Protein AF-A0A416HPT7-F1 (afdb_monomer)

Structure (mmCIF, N/CA/C/O backbone):
data_AF-A0A416HPT7-F1
#
_entry.id   AF-A0A416HPT7-F1
#
loop_
_atom_site.group_PDB
_atom_site.id
_atom_site.type_symbol
_atom_site.label_atom_id
_atom_site.label_alt_id
_atom_site.label_comp_id
_atom_site.label_asym_id
_atom_site.label_entity_id
_atom_site.label_seq_id
_atom_site.pdbx_PDB_ins_code
_atom_site.Cartn_x
_atom_site.Cartn_y
_atom_site.Cartn_z
_atom_site.occupancy
_atom_site.B_iso_or_equiv
_atom_site.auth_seq_id
_atom_site.auth_comp_id
_atom_site.auth_asym_id
_atom_site.auth_atom_id
_atom_site.pdbx_PDB_model_num
ATOM 1 N N . MET A 1 1 ? -63.236 -10.748 102.847 1.00 68.88 1 MET A N 1
ATOM 2 C CA . MET A 1 1 ? -64.424 -11.515 102.406 1.00 68.88 1 MET A CA 1
ATOM 3 C C . MET A 1 1 ? -64.421 -12.836 103.136 1.00 68.88 1 MET A C 1
ATOM 5 O O . MET A 1 1 ? -63.336 -13.343 103.389 1.00 68.88 1 MET A O 1
ATOM 9 N N . LEU A 1 2 ? -65.604 -13.357 103.449 1.00 80.06 2 LEU A N 1
ATOM 10 C CA . LEU A 1 2 ? -65.769 -14.717 103.957 1.00 80.06 2 LEU A CA 1
ATOM 11 C C . LEU A 1 2 ? -65.432 -15.724 102.851 1.00 80.06 2 LEU A C 1
ATOM 13 O O . LEU A 1 2 ? -65.658 -15.457 101.669 1.00 80.06 2 LEU A O 1
ATOM 17 N N . THR A 1 3 ? -64.896 -16.869 103.227 1.00 85.69 3 THR A N 1
ATOM 18 C CA . THR A 1 3 ? -64.682 -18.037 102.371 1.00 85.69 3 THR A CA 1
ATOM 19 C C . THR A 1 3 ? -65.789 -19.069 102.608 1.00 85.69 3 THR A C 1
ATOM 21 O O . THR A 1 3 ? -66.484 -18.994 103.623 1.00 85.69 3 THR A O 1
ATOM 24 N N . PRO A 1 4 ? -65.971 -20.052 101.709 1.00 86.94 4 PRO A N 1
ATOM 25 C CA . PRO A 1 4 ? -66.910 -21.147 101.957 1.00 86.94 4 PRO A CA 1
ATOM 26 C C . PRO A 1 4 ? -66.664 -21.857 103.302 1.00 86.94 4 PRO A C 1
ATOM 28 O O . PRO A 1 4 ? -67.615 -22.165 104.016 1.00 86.94 4 PRO A O 1
ATOM 31 N N . ILE A 1 5 ? -65.394 -22.010 103.703 1.00 87.00 5 ILE A N 1
ATOM 32 C CA . ILE A 1 5 ? -65.011 -22.611 104.990 1.00 87.00 5 ILE A CA 1
ATOM 33 C C . ILE A 1 5 ? -65.328 -21.702 106.192 1.00 87.00 5 ILE A C 1
ATOM 35 O O . ILE A 1 5 ? -65.641 -22.202 107.271 1.00 87.00 5 ILE A O 1
ATOM 39 N N . ASP A 1 6 ? -65.313 -20.375 106.013 1.00 88.56 6 ASP A N 1
ATOM 40 C CA . ASP A 1 6 ? -65.736 -19.434 107.059 1.00 88.56 6 ASP A CA 1
ATOM 41 C C . ASP A 1 6 ? -67.245 -19.520 107.319 1.00 88.56 6 ASP A C 1
ATOM 43 O O . ASP A 1 6 ? -67.662 -19.366 108.462 1.00 88.56 6 ASP A O 1
ATOM 47 N N . ILE A 1 7 ? -68.057 -19.784 106.285 1.00 86.81 7 ILE A N 1
ATOM 48 C CA . ILE A 1 7 ? -69.511 -19.989 106.418 1.00 86.81 7 ILE A CA 1
ATOM 49 C C . ILE A 1 7 ? -69.791 -21.331 107.101 1.00 86.81 7 ILE A C 1
ATOM 51 O O . ILE A 1 7 ? -70.575 -21.379 108.044 1.00 86.81 7 ILE A O 1
ATOM 55 N N . GLN A 1 8 ? -69.094 -22.393 106.687 1.00 84.31 8 GLN A N 1
ATOM 56 C CA . GLN A 1 8 ? -69.246 -23.740 107.246 1.00 84.31 8 GLN A CA 1
ATOM 57 C C . GLN A 1 8 ? -68.938 -23.809 108.749 1.00 84.31 8 GLN A C 1
ATOM 59 O O . GLN A 1 8 ? -69.608 -24.513 109.499 1.00 84.31 8 GLN A O 1
ATOM 64 N N . ASN A 1 9 ? -67.906 -23.090 109.194 1.00 85.81 9 ASN A N 1
ATOM 65 C CA . ASN A 1 9 ? -67.461 -23.112 110.588 1.00 85.81 9 ASN A CA 1
ATOM 66 C C . ASN A 1 9 ? -68.163 -22.066 111.469 1.00 85.81 9 ASN A C 1
ATOM 68 O O . ASN A 1 9 ? -67.857 -21.961 112.661 1.00 85.81 9 ASN A O 1
ATOM 72 N N . HIS A 1 10 ? -69.069 -21.258 110.911 1.00 85.62 10 HIS A N 1
ATOM 73 C CA . HIS A 1 10 ? -69.736 -20.208 111.667 1.00 85.62 10 HIS A CA 1
ATOM 74 C C . HIS A 1 10 ? -70.884 -20.770 112.510 1.00 85.62 10 HIS A C 1
ATOM 76 O O . HIS A 1 10 ? -71.837 -21.339 111.989 1.00 85.62 10 HIS A O 1
ATOM 82 N N . VAL A 1 11 ? -70.828 -20.559 113.827 1.00 82.25 11 VAL A N 1
ATOM 83 C CA . VAL A 1 11 ? -71.887 -20.987 114.752 1.00 82.25 11 VAL A CA 1
ATOM 84 C C . VAL A 1 11 ? -72.749 -19.793 115.144 1.00 82.25 11 VAL A C 1
ATOM 86 O O . VAL A 1 11 ? -72.278 -18.857 115.795 1.00 82.25 11 VAL A O 1
ATOM 89 N N . LEU A 1 12 ? -74.036 -19.852 114.805 1.00 84.56 12 LEU A N 1
ATOM 90 C CA . LEU A 1 12 ? -75.013 -18.860 115.246 1.00 84.56 12 LEU A CA 1
ATOM 91 C C . LEU A 1 12 ? -75.452 -19.127 116.693 1.00 84.56 12 LEU A C 1
ATOM 93 O O . LEU A 1 12 ? -75.781 -20.251 117.075 1.00 84.56 12 LEU A O 1
ATOM 97 N N . LYS A 1 13 ? -75.476 -18.076 117.519 1.00 82.12 13 LYS A N 1
ATOM 98 C CA . LYS A 1 13 ? -75.966 -18.147 118.905 1.00 82.12 13 LYS A CA 1
ATOM 99 C C . LYS A 1 13 ? -77.497 -18.116 118.924 1.00 82.12 13 LYS A C 1
ATOM 101 O O . LYS A 1 13 ? -78.094 -17.239 118.308 1.00 82.12 13 LYS A O 1
ATOM 106 N N . SER A 1 14 ? -78.130 -19.018 119.675 1.00 79.19 14 SER A N 1
ATOM 107 C CA . SER A 1 14 ? -79.587 -19.013 119.869 1.00 79.19 14 SER A CA 1
ATOM 108 C C . SER A 1 14 ? -80.002 -18.073 121.008 1.00 79.19 14 SER A C 1
ATOM 110 O O . SER A 1 14 ? -79.459 -18.146 122.108 1.00 79.19 14 SER A O 1
ATOM 112 N N . THR A 1 15 ? -80.994 -17.217 120.761 1.00 78.88 15 THR A N 1
ATOM 113 C CA . THR A 1 15 ? -81.629 -16.318 121.742 1.00 78.88 15 THR A CA 1
ATOM 114 C C . THR A 1 15 ? -83.140 -16.568 121.793 1.00 78.88 15 THR A C 1
ATOM 116 O O . THR A 1 15 ? -83.740 -17.014 120.814 1.00 78.88 15 THR A O 1
ATOM 119 N N . MET A 1 16 ? -83.772 -16.318 122.946 1.00 76.94 16 MET A N 1
ATOM 120 C CA . MET A 1 16 ? -85.214 -16.533 123.132 1.00 76.94 16 MET A CA 1
ATOM 121 C C . MET A 1 16 ? -86.007 -15.602 122.196 1.00 76.94 16 MET A C 1
ATOM 123 O O . MET A 1 16 ? -85.915 -14.386 122.328 1.00 76.94 16 MET A O 1
ATOM 127 N N . GLY A 1 17 ? -86.741 -16.176 121.232 1.00 79.06 17 GLY A N 1
ATOM 128 C CA . GLY A 1 17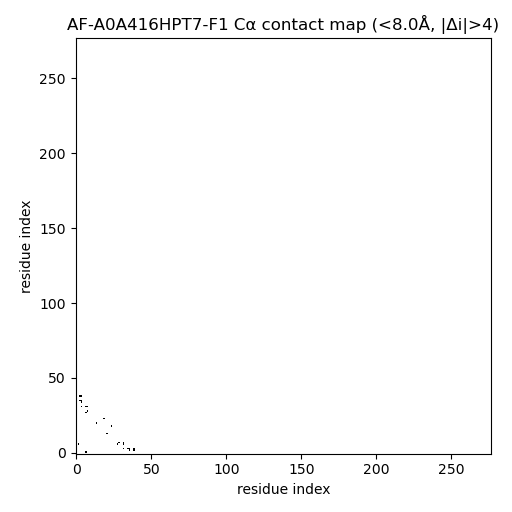 ? -87.456 -15.445 120.170 1.00 79.06 17 GLY A CA 1
ATOM 129 C C . GLY A 1 17 ? -86.722 -15.321 118.820 1.00 79.06 17 GLY A C 1
ATOM 130 O O . GLY A 1 17 ? -87.195 -14.593 117.954 1.00 79.06 17 GLY A O 1
ATOM 131 N N . GLY A 1 18 ? -85.577 -15.991 118.633 1.00 82.75 18 GLY A N 1
ATOM 132 C CA . GLY A 1 18 ? -84.822 -15.999 117.370 1.00 82.75 18 GLY A CA 1
ATOM 133 C C . GLY A 1 18 ? -85.392 -16.914 116.271 1.00 82.75 18 GLY A C 1
ATOM 134 O O . GLY A 1 18 ? -86.408 -17.583 116.459 1.00 82.75 18 GLY A O 1
ATOM 135 N N . TYR A 1 19 ? -84.710 -16.952 115.119 1.00 84.88 19 TYR A N 1
ATOM 136 C CA . TYR A 1 19 ? -85.074 -17.797 113.973 1.00 84.88 19 TYR A CA 1
ATOM 137 C C . TYR A 1 19 ? -85.093 -19.297 114.313 1.00 84.88 19 TYR A C 1
ATOM 139 O O . TYR A 1 19 ? -84.372 -19.762 115.201 1.00 84.88 19 TYR A O 1
ATOM 147 N N . ASN A 1 20 ? -85.908 -20.069 113.582 1.00 87.75 20 ASN A N 1
ATOM 148 C CA . ASN A 1 20 ? -85.955 -21.522 113.725 1.00 87.75 20 ASN A CA 1
ATOM 149 C C . ASN A 1 20 ? -84.595 -22.119 113.346 1.00 87.75 20 ASN A C 1
ATOM 151 O O . ASN A 1 20 ? -84.137 -21.959 112.216 1.00 87.75 20 ASN A O 1
ATOM 155 N N . LYS A 1 21 ? -83.967 -22.825 114.291 1.00 84.62 21 LYS A N 1
ATOM 156 C CA . LYS A 1 21 ? -82.620 -23.376 114.119 1.00 84.62 21 LYS A CA 1
ATOM 157 C C . LYS A 1 21 ? -82.507 -24.283 112.890 1.00 84.62 21 LYS A C 1
ATOM 159 O O . LYS A 1 21 ? -81.597 -24.096 112.103 1.00 84.62 21 LYS A O 1
ATOM 164 N N . LYS A 1 22 ? -83.457 -25.203 112.693 1.00 86.94 22 LYS A N 1
ATOM 165 C CA . LYS A 1 22 ? -83.420 -26.166 111.585 1.00 86.94 22 LYS A CA 1
ATOM 166 C C . LYS A 1 22 ? -83.571 -25.480 110.226 1.00 86.94 22 LYS A C 1
ATOM 168 O O . LYS A 1 22 ? -82.806 -25.760 109.321 1.00 86.94 22 LYS A O 1
ATOM 173 N N . GLU A 1 23 ? -84.528 -24.567 110.097 1.00 88.31 23 GLU A N 1
ATOM 174 C CA . GLU A 1 23 ? -84.736 -23.807 108.854 1.00 88.31 23 GLU A CA 1
ATOM 175 C C . GLU A 1 23 ? -83.550 -22.881 108.543 1.00 88.31 23 GLU A C 1
ATOM 177 O O . GLU A 1 23 ? -83.155 -22.733 107.390 1.00 88.31 23 GLU A O 1
ATOM 182 N N . THR A 1 24 ? -82.952 -22.293 109.583 1.00 88.94 24 THR A N 1
ATOM 183 C CA . THR A 1 24 ? -81.753 -21.455 109.457 1.00 88.94 24 THR A CA 1
ATOM 184 C C . THR A 1 24 ? -80.549 -22.282 109.013 1.00 88.94 24 THR A C 1
ATOM 186 O O . THR A 1 24 ? -79.833 -21.856 108.111 1.00 88.94 24 THR A O 1
ATOM 189 N N . ASP A 1 25 ? -80.345 -23.462 109.603 1.00 86.81 25 ASP A N 1
ATOM 190 C CA . ASP A 1 25 ? -79.264 -24.383 109.239 1.00 86.81 25 ASP A CA 1
ATOM 191 C C . ASP A 1 25 ? -79.439 -24.885 107.787 1.00 86.81 25 ASP A C 1
ATOM 193 O O . ASP A 1 25 ? -78.503 -24.770 106.995 1.00 86.81 25 ASP A O 1
ATOM 197 N N . ASP A 1 26 ? -80.650 -25.321 107.402 1.00 89.94 26 ASP A N 1
ATOM 198 C CA . ASP A 1 26 ? -80.986 -25.764 106.034 1.00 89.94 26 ASP A CA 1
ATOM 199 C C . ASP A 1 26 ? -80.734 -24.627 105.000 1.00 89.94 26 ASP A C 1
ATOM 201 O O . ASP A 1 26 ? -80.208 -24.847 103.903 1.00 89.94 26 ASP A O 1
ATOM 205 N N . PHE A 1 27 ? -81.058 -23.373 105.348 1.00 90.31 27 PHE A N 1
ATOM 206 C CA . PHE A 1 27 ? -80.794 -22.209 104.493 1.00 90.31 27 PHE A CA 1
ATOM 207 C C . PHE A 1 27 ? -79.298 -21.869 104.397 1.00 90.31 27 PHE A C 1
ATOM 209 O O . PHE A 1 27 ? -78.808 -21.600 103.297 1.00 90.31 27 PHE A O 1
ATOM 216 N N . ILE A 1 28 ? -78.556 -21.908 105.510 1.00 89.00 28 ILE A N 1
ATOM 217 C CA . ILE A 1 28 ? -77.102 -21.670 105.527 1.00 89.00 28 ILE A CA 1
ATOM 218 C C . ILE A 1 28 ? -76.368 -22.729 104.707 1.00 89.00 28 ILE A C 1
ATOM 220 O O . ILE A 1 28 ? -75.447 -22.373 103.975 1.00 89.00 28 ILE A O 1
ATOM 224 N N . GLU A 1 29 ? -76.802 -23.990 104.748 1.00 89.25 29 GLU A N 1
ATOM 225 C CA . GLU A 1 29 ? -76.253 -25.052 103.901 1.00 89.25 29 GLU A CA 1
ATOM 226 C C . GLU A 1 29 ? -76.457 -24.736 102.408 1.00 89.25 29 GLU A C 1
ATOM 228 O O . GLU A 1 29 ? -75.514 -24.809 101.617 1.00 89.25 29 GLU A O 1
ATOM 233 N N . SER A 1 30 ? -77.649 -24.268 102.015 1.00 91.25 30 SER A N 1
ATOM 234 C CA . SER A 1 30 ? -77.914 -23.848 100.627 1.00 91.25 30 SER A CA 1
ATOM 235 C C . SER A 1 30 ? -77.057 -22.649 100.182 1.00 91.25 30 SER A C 1
ATOM 237 O O . SER A 1 30 ? -76.570 -22.611 99.042 1.00 91.25 30 SER A O 1
ATOM 239 N N . ILE A 1 31 ? -76.818 -21.692 101.092 1.00 91.62 31 ILE A N 1
ATOM 240 C CA . ILE A 1 31 ? -75.915 -20.555 100.873 1.00 91.62 31 ILE A CA 1
ATOM 241 C C . ILE A 1 31 ? -74.484 -21.058 100.727 1.00 91.62 31 ILE A C 1
ATOM 243 O O . ILE A 1 31 ? -73.787 -20.615 99.819 1.00 91.62 31 ILE A O 1
ATOM 247 N N . GLN A 1 32 ? -74.044 -21.975 101.588 1.00 89.56 32 GLN A N 1
ATOM 248 C CA . GLN A 1 32 ? -72.697 -22.527 101.563 1.00 89.56 32 GLN A CA 1
ATOM 249 C C . GLN A 1 32 ? -72.414 -23.210 100.221 1.00 89.56 32 GLN A C 1
ATOM 251 O O . GLN A 1 32 ? -71.422 -22.868 99.580 1.00 89.56 32 GLN A O 1
ATOM 256 N N . VAL A 1 33 ? -73.307 -24.094 99.758 1.00 92.31 33 VAL A N 1
ATOM 257 C CA . VAL A 1 33 ? -73.168 -24.788 98.463 1.00 92.31 33 VAL A CA 1
ATOM 258 C C . VAL A 1 33 ? -73.105 -23.789 97.303 1.00 92.31 33 VAL A C 1
ATOM 260 O O . VAL A 1 33 ? -72.203 -23.853 96.466 1.00 92.31 33 VAL A O 1
ATOM 263 N N . SER A 1 34 ? -74.024 -22.821 97.271 1.00 93.06 34 SER A N 1
ATOM 264 C CA . SER A 1 34 ? -74.070 -21.810 96.205 1.00 93.06 34 SER A CA 1
ATOM 265 C C . SER A 1 34 ? -72.838 -20.901 96.220 1.00 93.06 34 SER A C 1
ATOM 267 O O . SER A 1 34 ? -72.297 -20.558 95.168 1.00 93.06 34 SER A O 1
ATOM 269 N N . TYR A 1 35 ? -72.370 -20.516 97.410 1.00 93.81 35 TYR A N 1
ATOM 270 C CA . TYR A 1 35 ? -71.197 -19.668 97.586 1.00 93.81 35 TYR A CA 1
ATOM 271 C C . TYR A 1 35 ? -69.905 -20.404 97.227 1.00 93.81 35 TYR A C 1
ATOM 273 O O . TYR A 1 35 ? -69.027 -19.807 96.609 1.00 93.81 35 TYR A O 1
ATOM 281 N N . GLU A 1 36 ? -69.797 -21.697 97.539 1.00 91.75 36 GLU A N 1
ATOM 282 C CA . GLU A 1 36 ? -68.681 -22.543 97.109 1.00 91.75 36 GLU A CA 1
ATOM 283 C C . GLU A 1 36 ? -68.614 -22.655 95.582 1.00 91.75 36 GLU A C 1
ATOM 285 O O . GLU A 1 36 ? -67.542 -22.465 94.998 1.00 91.75 36 GLU A O 1
ATOM 290 N N . GLN A 1 37 ? -69.757 -22.868 94.922 1.00 94.62 37 GLN A N 1
ATOM 291 C CA . GLN A 1 37 ? -69.832 -22.882 93.462 1.00 94.62 37 GLN A CA 1
ATOM 292 C C . GLN A 1 37 ? -69.405 -21.535 92.859 1.00 94.62 37 GLN A C 1
ATOM 294 O O . GLN A 1 37 ? -68.523 -21.503 92.000 1.00 94.62 37 GLN A O 1
ATOM 299 N N . LEU A 1 38 ? -69.952 -20.421 93.358 1.00 95.06 38 LEU A N 1
ATOM 300 C CA . LEU A 1 38 ? -69.568 -19.065 92.945 1.00 95.06 38 LEU A CA 1
ATOM 301 C C . LEU A 1 38 ? -68.071 -18.803 93.144 1.00 95.06 38 LEU A C 1
ATOM 303 O O . LEU A 1 38 ? -67.417 -18.206 92.288 1.00 95.06 38 LEU A O 1
ATOM 307 N N . TYR A 1 39 ? -67.511 -19.258 94.266 1.00 93.69 39 TYR A N 1
ATOM 308 C CA . TYR A 1 39 ? -66.096 -19.092 94.582 1.00 93.69 39 TYR A CA 1
ATOM 309 C C . TYR A 1 39 ? -65.207 -19.883 93.613 1.00 93.69 39 TYR A C 1
ATOM 311 O O . TYR A 1 39 ? -64.202 -19.359 93.119 1.00 93.69 39 TYR A O 1
ATOM 319 N N . LYS A 1 40 ? -65.596 -21.121 93.286 1.00 94.31 40 LYS A N 1
ATOM 320 C CA . LYS A 1 40 ? -64.907 -21.965 92.303 1.00 94.31 40 LYS A CA 1
ATOM 321 C C . LYS A 1 40 ? -64.981 -21.371 90.897 1.00 94.31 40 LYS A C 1
ATOM 323 O O . LYS A 1 40 ? -63.944 -21.207 90.258 1.00 94.31 40 LYS A O 1
ATOM 328 N N . GLU A 1 41 ? -66.168 -20.967 90.449 1.00 96.19 41 GLU A N 1
ATOM 329 C CA . GLU A 1 41 ? -66.365 -20.318 89.148 1.00 96.19 41 GLU A CA 1
ATOM 330 C C . GLU A 1 41 ? -65.564 -19.014 89.037 1.00 96.19 41 GLU A C 1
ATOM 332 O O . GLU A 1 41 ? -64.914 -18.773 88.021 1.00 96.19 41 GLU A O 1
ATOM 337 N N . ASN A 1 42 ? -65.522 -18.196 90.095 1.00 95.25 42 ASN A N 1
ATOM 338 C CA . ASN A 1 42 ? -64.710 -16.978 90.126 1.00 95.25 42 ASN A CA 1
ATOM 339 C C . ASN A 1 42 ? -63.209 -17.283 90.000 1.00 95.25 42 ASN A C 1
ATOM 341 O O . ASN A 1 42 ? -62.497 -16.589 89.273 1.00 95.25 42 ASN A O 1
ATOM 345 N N . SER A 1 43 ? -62.733 -18.325 90.687 1.00 94.44 43 SER A N 1
ATOM 346 C CA . SER A 1 43 ? -61.347 -18.796 90.591 1.00 94.44 43 SER A CA 1
ATOM 347 C C . SER A 1 43 ? -61.008 -19.259 89.171 1.00 94.44 43 SER A C 1
ATOM 349 O O . SER A 1 43 ? -59.989 -18.851 88.610 1.00 94.44 43 SER A O 1
ATOM 351 N N . ASP A 1 44 ? -61.887 -20.040 88.543 1.00 96.69 44 ASP A N 1
ATOM 352 C CA . ASP A 1 44 ? -61.678 -20.550 87.187 1.00 96.69 44 ASP A CA 1
ATOM 353 C C . ASP A 1 44 ? -61.774 -19.445 86.124 1.00 96.69 44 ASP A C 1
ATOM 355 O O . ASP A 1 44 ? -60.982 -19.424 85.179 1.00 96.69 44 ASP A O 1
ATOM 359 N N . LEU A 1 45 ? -62.678 -18.475 86.295 1.00 97.12 45 LEU A N 1
ATOM 360 C CA . LEU A 1 45 ? -62.751 -17.284 85.447 1.00 97.12 45 LEU A CA 1
ATOM 361 C C . LEU A 1 45 ? -61.495 -16.423 85.575 1.00 97.12 45 LEU A C 1
ATOM 363 O O . LEU A 1 45 ? -60.957 -15.995 84.556 1.00 97.12 45 LEU A O 1
ATOM 367 N N . LYS A 1 46 ? -60.982 -16.210 86.794 1.00 96.56 46 LYS A N 1
ATOM 368 C CA . LYS A 1 46 ? -59.714 -15.497 87.008 1.00 96.56 46 LYS A CA 1
ATOM 369 C C . LYS A 1 46 ? -58.561 -16.189 86.289 1.00 96.56 46 LYS A C 1
ATOM 371 O O . LYS A 1 46 ? -57.834 -15.520 85.563 1.00 96.56 46 LYS A O 1
ATOM 376 N N . LYS A 1 47 ? -58.443 -17.517 86.408 1.00 97.38 47 LYS A N 1
ATOM 377 C CA . LYS A 1 47 ? -57.434 -18.297 85.669 1.00 97.38 47 LYS A CA 1
ATOM 378 C C . LYS A 1 47 ? -57.581 -18.124 84.156 1.00 97.38 47 LYS A C 1
ATOM 380 O O . LYS A 1 47 ? -56.595 -17.837 83.486 1.00 97.38 47 LYS A O 1
ATOM 385 N N . LYS A 1 48 ? -58.804 -18.231 83.617 1.00 97.31 48 LYS A N 1
ATOM 386 C CA . LYS A 1 48 ? -59.073 -18.017 82.182 1.00 97.31 48 LYS A CA 1
ATOM 387 C C . LYS A 1 48 ? -58.688 -16.612 81.725 1.00 97.31 48 LYS A C 1
ATOM 389 O O . LYS A 1 48 ? -58.069 -16.475 80.676 1.00 97.31 48 LYS A O 1
ATOM 394 N N . ILE A 1 49 ? -59.029 -15.581 82.500 1.00 97.50 49 ILE A N 1
ATOM 395 C CA . ILE A 1 49 ? -58.662 -14.191 82.204 1.00 97.50 49 ILE A CA 1
ATOM 396 C C . ILE A 1 49 ? -57.144 -14.038 82.177 1.00 97.50 49 ILE A C 1
ATOM 398 O O . ILE A 1 49 ? -56.630 -13.426 81.244 1.00 97.50 49 ILE A O 1
ATOM 402 N N . THR A 1 50 ? -56.425 -14.608 83.146 1.00 97.38 50 THR A N 1
ATOM 403 C CA . THR A 1 50 ? -54.957 -14.584 83.159 1.00 97.38 50 THR A CA 1
ATOM 404 C C . THR A 1 50 ? -54.384 -15.234 81.899 1.00 97.38 50 THR A C 1
ATOM 406 O O . THR A 1 50 ? -53.653 -14.569 81.170 1.00 97.38 50 THR A O 1
ATOM 409 N N . THR A 1 51 ? -54.793 -16.462 81.562 1.00 97.19 51 THR A N 1
ATOM 410 C CA . THR A 1 51 ? -54.306 -17.168 80.362 1.00 97.19 51 THR A CA 1
ATOM 411 C C . THR A 1 51 ? -54.628 -16.421 79.063 1.00 97.19 51 THR A C 1
ATOM 413 O O . THR A 1 51 ? -53.775 -16.301 78.185 1.00 97.19 51 THR A O 1
ATOM 416 N N . LEU A 1 52 ? -55.845 -15.885 78.923 1.00 96.56 52 LEU A N 1
ATOM 417 C CA . LEU A 1 52 ? -56.226 -15.102 77.742 1.00 96.56 52 LEU A CA 1
ATOM 418 C C . LEU A 1 52 ? -55.443 -13.787 77.656 1.00 96.56 52 LEU A C 1
ATOM 420 O O . LEU A 1 52 ? -55.034 -13.394 76.565 1.00 96.56 52 LEU A O 1
ATOM 424 N N . SER A 1 53 ? -55.202 -13.121 78.787 1.00 96.38 53 SER A N 1
ATOM 425 C CA . SER A 1 53 ? -54.429 -11.874 78.828 1.00 96.38 53 SER A CA 1
ATOM 426 C C . SER A 1 53 ? -52.976 -12.106 78.418 1.00 96.38 53 SER A C 1
ATOM 428 O O . SER A 1 53 ? -52.440 -11.339 77.620 1.00 96.38 53 SER A O 1
ATOM 430 N N . GLU A 1 54 ? -52.356 -13.183 78.904 1.00 97.19 54 GLU A N 1
ATOM 431 C CA . GLU A 1 54 ? -51.009 -13.603 78.499 1.00 97.19 54 GLU A CA 1
ATOM 432 C C . GLU A 1 54 ? -50.949 -13.921 76.999 1.00 97.19 54 GLU A C 1
ATOM 434 O O . GLU A 1 54 ? -50.053 -13.443 76.302 1.00 97.19 54 GLU A O 1
ATOM 439 N N . GLY A 1 55 ? -51.947 -14.640 76.472 1.00 97.25 55 GLY A N 1
ATOM 440 C CA . GLY A 1 55 ? -52.062 -14.917 75.039 1.00 97.25 55 GLY A CA 1
ATOM 441 C C . GLY A 1 55 ? -52.170 -13.645 74.192 1.00 97.25 55 GLY A C 1
ATOM 442 O O . GLY A 1 55 ? -51.471 -13.509 73.190 1.00 97.25 55 GLY A O 1
ATOM 443 N N . ILE A 1 56 ? -52.987 -12.672 74.611 1.00 97.38 56 ILE A N 1
ATOM 444 C CA . ILE A 1 56 ? -53.108 -11.373 73.924 1.00 97.38 56 ILE A CA 1
ATOM 445 C C . ILE A 1 56 ? -51.770 -10.626 73.919 1.00 97.38 56 ILE A C 1
ATOM 447 O O . ILE A 1 56 ? -51.399 -10.054 72.893 1.00 97.38 56 ILE A O 1
ATOM 451 N N . GLN A 1 57 ? -51.036 -10.623 75.036 1.00 96.50 57 GLN A N 1
ATOM 452 C CA . GLN A 1 57 ? -49.718 -9.983 75.102 1.00 96.50 57 GLN A CA 1
ATOM 453 C C . GLN A 1 57 ? -48.713 -10.661 74.167 1.00 96.50 57 GLN A C 1
ATOM 455 O O . GLN A 1 57 ? -48.005 -9.970 73.433 1.00 96.50 57 GLN A O 1
ATOM 460 N N . TYR A 1 58 ? -48.707 -11.995 74.120 1.00 97.19 58 TYR A N 1
ATOM 461 C CA . TYR A 1 58 ? -47.880 -12.755 73.186 1.00 97.19 58 TYR A CA 1
ATOM 462 C C . TYR A 1 58 ? -48.191 -12.401 71.725 1.00 97.19 58 TYR A C 1
ATOM 464 O O . TYR A 1 58 ? -47.279 -12.077 70.962 1.00 97.19 58 TYR A O 1
ATOM 472 N N . TYR A 1 59 ? -49.472 -12.374 71.339 1.00 97.19 59 TYR A N 1
ATOM 473 C CA . TYR A 1 59 ? -49.864 -12.000 69.977 1.00 97.19 59 TYR A CA 1
ATOM 474 C C . TYR A 1 59 ? -49.503 -10.555 69.636 1.00 97.19 59 TYR A C 1
ATOM 476 O O . TYR A 1 59 ? -49.001 -10.317 68.542 1.00 97.19 59 TYR A O 1
ATOM 484 N N . LYS A 1 60 ? -49.665 -9.604 70.565 1.00 97.06 60 LYS A N 1
ATOM 485 C CA . LYS A 1 60 ? -49.228 -8.213 70.357 1.00 97.06 60 LYS A CA 1
ATOM 486 C C . LYS A 1 60 ? -47.719 -8.102 70.148 1.00 97.06 60 LYS A C 1
ATOM 488 O O . LYS A 1 60 ? -47.266 -7.354 69.284 1.00 97.06 60 LYS A O 1
ATOM 493 N N . GLN A 1 61 ? -46.925 -8.841 70.920 1.00 97.12 61 GLN A N 1
ATOM 494 C CA . GLN A 1 61 ? -45.471 -8.848 70.755 1.00 97.12 61 GLN A CA 1
ATOM 495 C C . GLN A 1 61 ? -45.057 -9.486 69.422 1.00 97.12 61 GLN A C 1
ATOM 497 O O . GLN A 1 61 ? -44.142 -8.994 68.751 1.00 97.12 61 GLN A O 1
ATOM 502 N N . MET A 1 62 ? -45.746 -10.553 69.017 1.00 97.06 62 MET A N 1
ATOM 503 C CA . MET A 1 62 ? -45.509 -11.210 67.738 1.00 97.06 62 MET A CA 1
ATOM 504 C C . MET A 1 62 ? -45.906 -10.316 66.560 1.00 97.06 62 MET A C 1
ATOM 506 O O . MET A 1 62 ? -45.120 -10.176 65.630 1.00 97.06 62 MET A O 1
ATOM 510 N N . GLU A 1 63 ? -47.060 -9.648 66.624 1.00 96.75 63 GLU A N 1
ATOM 511 C CA . GLU A 1 63 ? -47.497 -8.656 65.634 1.00 96.75 63 GLU A CA 1
ATOM 512 C C . GLU A 1 63 ? -46.466 -7.530 65.495 1.00 96.75 63 GLU A C 1
ATOM 514 O O . GLU A 1 63 ? -46.044 -7.212 64.384 1.00 96.75 63 GLU A O 1
ATOM 519 N N . GLY A 1 64 ? -45.975 -6.992 66.617 1.00 97.62 64 GLY A N 1
ATOM 520 C CA . GLY A 1 64 ? -44.931 -5.968 66.606 1.00 97.62 64 GLY A CA 1
ATOM 521 C C . GLY A 1 64 ? -43.617 -6.453 65.986 1.00 97.62 64 GLY A C 1
ATOM 522 O O . GLY A 1 64 ? -42.937 -5.692 65.300 1.00 97.62 64 GLY A O 1
ATOM 523 N N . THR A 1 65 ? -43.256 -7.720 66.192 1.00 97.25 65 THR A N 1
ATOM 524 C CA . THR A 1 65 ? -42.089 -8.329 65.533 1.00 97.25 65 THR A CA 1
ATOM 525 C C . THR A 1 65 ? -42.322 -8.474 64.033 1.00 97.25 65 THR A C 1
ATOM 527 O O . THR A 1 65 ? -41.469 -8.070 63.248 1.00 97.25 65 THR A O 1
ATOM 530 N N . LEU A 1 66 ? -43.491 -8.974 63.631 1.00 96.44 66 LEU A N 1
ATOM 531 C CA . LEU A 1 66 ? -43.844 -9.184 62.230 1.00 96.44 66 LEU A CA 1
ATOM 532 C C . LEU A 1 66 ? -43.842 -7.866 61.444 1.00 96.44 66 LEU A C 1
ATOM 534 O O . LEU A 1 66 ? -43.264 -7.799 60.362 1.00 96.44 66 LEU A O 1
ATOM 538 N N . GLN A 1 67 ? -44.425 -6.807 62.014 1.00 97.56 67 GLN A N 1
ATOM 539 C CA . GLN A 1 67 ? -44.421 -5.466 61.426 1.00 97.56 67 GLN A CA 1
ATOM 540 C C . GLN A 1 67 ? -42.995 -4.932 61.256 1.00 97.56 67 GLN A C 1
ATOM 542 O O . GLN A 1 67 ? -42.655 -4.432 60.186 1.00 97.56 67 GLN A O 1
ATOM 547 N N . LYS A 1 68 ? -42.127 -5.091 62.266 1.00 97.62 68 LYS A N 1
ATOM 548 C CA . LYS A 1 68 ? -40.712 -4.693 62.163 1.00 97.62 68 LYS A CA 1
ATOM 549 C C . LYS A 1 68 ? -39.974 -5.469 61.075 1.00 97.62 68 LYS A C 1
ATOM 551 O O . LYS A 1 68 ? -39.206 -4.870 60.330 1.00 97.62 68 LYS A O 1
ATOM 556 N N . THR A 1 69 ? -40.203 -6.776 60.967 1.00 97.06 69 THR A N 1
ATOM 557 C CA . THR A 1 69 ? -39.591 -7.605 59.920 1.00 97.06 69 THR A CA 1
ATOM 558 C C . THR A 1 69 ? -40.072 -7.202 58.528 1.00 97.06 69 THR A C 1
ATOM 560 O O . THR A 1 69 ? -39.253 -7.121 57.620 1.00 97.06 69 THR A O 1
ATOM 563 N N . LEU A 1 70 ? -41.364 -6.902 58.363 1.00 97.25 70 LEU A N 1
ATOM 564 C CA . LEU A 1 70 ? -41.930 -6.404 57.105 1.00 97.25 70 LEU A CA 1
ATOM 565 C C . LEU A 1 70 ? -41.291 -5.081 56.681 1.00 97.25 70 LEU A C 1
ATOM 567 O O . LEU A 1 70 ? -40.803 -4.980 55.559 1.00 97.25 70 LEU A O 1
ATOM 571 N N . VAL A 1 71 ? -41.220 -4.109 57.593 1.00 97.50 71 VAL A N 1
ATOM 572 C CA . VAL A 1 71 ? -40.591 -2.807 57.321 1.00 97.50 71 VAL A CA 1
ATOM 573 C C . VAL A 1 71 ? -39.112 -2.975 56.978 1.00 97.50 71 VAL A C 1
ATOM 575 O O . VAL A 1 71 ? -38.632 -2.377 56.019 1.00 97.50 71 VAL A O 1
ATOM 578 N N . LEU A 1 72 ? -38.386 -3.824 57.711 1.00 97.69 72 LEU A N 1
ATOM 579 C CA . LEU A 1 72 ? -36.976 -4.090 57.427 1.00 97.69 72 LEU A CA 1
ATOM 580 C C . LEU A 1 72 ? -36.784 -4.757 56.058 1.00 97.69 72 LEU A C 1
ATOM 582 O O . LEU A 1 72 ? -35.859 -4.399 55.331 1.00 97.69 72 LEU A O 1
ATOM 586 N N . ALA A 1 73 ? -37.643 -5.712 55.696 1.00 97.44 73 ALA A N 1
ATOM 587 C CA . ALA A 1 73 ? -37.597 -6.376 54.398 1.00 97.44 73 ALA A CA 1
ATOM 588 C C . ALA A 1 73 ? -37.889 -5.395 53.253 1.00 97.44 73 ALA A C 1
ATOM 590 O O . ALA A 1 73 ? -37.172 -5.400 52.255 1.00 97.44 73 ALA A O 1
ATOM 591 N N . GLU A 1 74 ? -38.889 -4.524 53.413 1.00 96.19 74 GLU A N 1
ATOM 592 C CA . GLU A 1 74 ? -39.225 -3.484 52.437 1.00 96.19 74 GLU A CA 1
ATOM 593 C C . GLU A 1 74 ? -38.084 -2.471 52.278 1.00 96.19 74 GLU A C 1
ATOM 595 O O . GLU A 1 74 ? -37.659 -2.192 51.156 1.00 96.19 74 GLU A O 1
ATOM 600 N N . GLN A 1 75 ? -37.520 -1.991 53.391 1.00 97.00 75 GLN A N 1
ATOM 601 C CA . GLN A 1 75 ? -36.378 -1.080 53.371 1.00 97.00 75 GLN A CA 1
ATOM 602 C C . GLN A 1 75 ? -35.164 -1.726 52.692 1.00 97.00 75 GLN A C 1
ATOM 604 O O . GLN A 1 75 ? -34.572 -1.130 51.794 1.00 97.00 75 GLN A O 1
ATOM 609 N N . THR A 1 76 ? -34.837 -2.969 53.054 1.00 97.62 76 THR A N 1
ATOM 610 C CA . THR A 1 76 ? -33.716 -3.714 52.458 1.00 97.62 76 THR A CA 1
ATOM 611 C C . THR A 1 76 ? -33.925 -3.922 50.958 1.00 97.62 76 THR A C 1
ATOM 613 O O . THR A 1 76 ? -32.992 -3.750 50.171 1.00 97.62 76 THR A O 1
ATOM 616 N N . ALA A 1 77 ? -35.145 -4.264 50.534 1.00 97.88 77 ALA A N 1
ATOM 617 C CA . ALA A 1 77 ? -35.477 -4.424 49.123 1.00 97.88 77 ALA A CA 1
ATOM 618 C C . ALA A 1 77 ? -35.344 -3.097 48.361 1.00 97.88 77 ALA A C 1
ATOM 620 O O . ALA A 1 77 ? -34.745 -3.072 47.286 1.00 97.88 77 ALA A O 1
ATOM 621 N N . SER A 1 78 ? -35.842 -1.995 48.931 1.00 97.19 78 SER A N 1
ATOM 622 C CA . SER A 1 78 ? -35.741 -0.660 48.335 1.00 97.19 78 SER A CA 1
ATOM 623 C C . SER A 1 78 ? -34.286 -0.202 48.201 1.00 97.19 78 SER A C 1
ATOM 625 O O . SER A 1 78 ? -33.879 0.243 47.129 1.00 97.19 78 SER A O 1
ATOM 627 N N . GLU A 1 79 ? -33.475 -0.355 49.251 1.00 97.69 79 GLU A N 1
ATOM 628 C CA . GLU A 1 79 ? -32.046 -0.015 49.228 1.00 97.69 79 GLU A CA 1
ATOM 629 C C . GLU A 1 79 ? -31.274 -0.877 48.217 1.00 97.69 79 GLU A C 1
ATOM 631 O O . GLU A 1 79 ? -30.461 -0.364 47.443 1.00 97.69 79 GLU A O 1
ATOM 636 N N . THR A 1 80 ? -31.567 -2.179 48.152 1.00 97.31 80 THR A N 1
ATOM 637 C CA . THR A 1 80 ? -30.950 -3.095 47.177 1.00 97.31 80 THR A CA 1
ATOM 638 C C . THR A 1 80 ? -31.317 -2.719 45.741 1.00 97.31 80 THR A C 1
ATOM 640 O O . THR A 1 80 ? -30.473 -2.752 44.842 1.00 97.31 80 THR A O 1
ATOM 643 N N . LEU A 1 81 ? -32.573 -2.335 45.503 1.00 97.94 81 LEU A N 1
ATOM 644 C CA . LEU A 1 81 ? -33.031 -1.913 44.184 1.00 97.94 81 LEU A CA 1
ATOM 645 C C . LEU A 1 81 ? -32.330 -0.620 43.747 1.00 97.94 81 LEU A C 1
ATOM 647 O O . LEU A 1 81 ? -31.873 -0.520 42.609 1.00 97.94 81 LEU A O 1
ATOM 651 N N . GLU A 1 82 ? -32.221 0.356 44.646 1.00 97.56 82 GLU A N 1
ATOM 652 C CA . GLU A 1 82 ? -31.636 1.661 44.336 1.00 97.56 82 GLU A CA 1
ATOM 653 C C . GLU A 1 82 ? -30.122 1.587 44.107 1.00 97.56 82 GLU A C 1
ATOM 655 O O . GLU A 1 82 ? -29.592 2.161 43.149 1.00 97.56 82 GLU A O 1
ATOM 660 N N . THR A 1 83 ? -29.420 0.804 44.927 1.00 97.56 83 THR A N 1
ATOM 661 C CA . THR A 1 83 ? -27.991 0.522 44.727 1.00 97.56 83 THR A CA 1
ATOM 662 C C . THR A 1 83 ? -27.745 -0.204 43.406 1.00 97.56 83 THR A C 1
ATOM 664 O O . THR A 1 83 ? -26.849 0.186 42.656 1.00 97.56 83 THR A O 1
ATOM 667 N N . SER A 1 84 ? -28.582 -1.186 43.058 1.00 97.38 84 SER A N 1
ATOM 668 C CA . SER A 1 84 ? -28.490 -1.903 41.779 1.00 97.38 84 SER A CA 1
ATOM 669 C C . SER A 1 84 ? -28.732 -0.986 40.578 1.00 97.38 84 SER A C 1
ATOM 671 O O . SER A 1 84 ? -27.983 -1.042 39.602 1.00 97.38 84 SER A O 1
ATOM 673 N N . LYS A 1 85 ? -29.735 -0.098 40.648 1.00 97.94 85 LYS A N 1
ATOM 674 C CA . LYS A 1 85 ? -30.003 0.904 39.601 1.00 97.94 85 LYS A CA 1
ATOM 675 C C . LYS A 1 85 ? -28.830 1.860 39.417 1.00 97.94 85 LYS A C 1
ATOM 677 O O . LYS A 1 85 ? -28.424 2.121 38.287 1.00 97.94 85 LYS A O 1
ATOM 682 N N . THR A 1 86 ? -28.268 2.350 40.518 1.00 97.88 86 THR A N 1
ATOM 683 C CA . THR A 1 86 ? -27.122 3.267 40.487 1.00 97.88 86 THR A CA 1
ATOM 684 C C . THR A 1 86 ? -25.891 2.587 39.892 1.00 97.88 86 THR A C 1
ATOM 686 O O . THR A 1 86 ? -25.231 3.153 39.020 1.00 97.88 86 THR A O 1
ATOM 689 N N . ALA A 1 87 ? -25.609 1.347 40.303 1.00 97.56 87 ALA A N 1
ATOM 690 C CA . ALA A 1 87 ? -24.511 0.559 39.755 1.00 97.56 87 ALA A CA 1
ATOM 691 C C . ALA A 1 87 ? -24.689 0.302 38.249 1.00 97.56 87 ALA A C 1
ATOM 693 O O . ALA A 1 87 ? -23.748 0.499 37.481 1.00 97.56 87 ALA A O 1
ATOM 694 N N . ALA A 1 88 ? -25.897 -0.064 37.808 1.00 97.69 88 ALA A N 1
ATOM 695 C CA . ALA A 1 88 ? -26.198 -0.268 36.392 1.00 97.69 88 ALA A CA 1
ATOM 696 C C . ALA A 1 88 ? -25.993 1.016 35.571 1.00 97.69 88 ALA A C 1
ATOM 698 O O . ALA A 1 88 ? -25.301 0.990 34.553 1.00 97.69 88 ALA A O 1
ATOM 699 N N . ALA A 1 89 ? -26.509 2.154 36.046 1.00 97.62 89 ALA A N 1
ATOM 700 C CA . ALA A 1 89 ? -26.335 3.444 35.380 1.00 97.62 89 ALA A CA 1
ATOM 701 C C . ALA A 1 89 ? -24.854 3.846 35.265 1.00 97.62 89 ALA A C 1
ATOM 703 O O . ALA A 1 89 ? -24.423 4.367 34.232 1.00 97.62 89 ALA A O 1
ATOM 704 N N . GLN A 1 90 ? -24.055 3.572 36.299 1.00 97.88 90 GLN A N 1
ATOM 705 C CA . GLN A 1 90 ? -22.619 3.835 36.277 1.00 97.88 90 GLN A CA 1
ATOM 706 C C . GLN A 1 90 ? -21.895 2.945 35.256 1.00 97.88 90 GLN A C 1
ATOM 708 O O . GLN A 1 90 ? -21.099 3.451 34.464 1.00 97.88 90 GLN A O 1
ATOM 713 N N . VAL A 1 91 ? -22.211 1.646 35.212 1.00 98.25 91 VAL A N 1
ATOM 714 C CA . VAL A 1 91 ? -21.639 0.709 34.229 1.00 98.25 91 VAL A CA 1
ATOM 715 C C . VAL A 1 91 ? -21.995 1.119 32.800 1.00 98.25 91 VAL A C 1
ATOM 717 O O . VAL A 1 91 ? -21.125 1.112 31.925 1.00 98.25 91 VAL A O 1
ATOM 720 N N . GLU A 1 92 ? -23.242 1.522 32.545 1.00 97.94 92 GLU A N 1
ATOM 721 C CA . GLU A 1 92 ? -23.657 2.017 31.229 1.00 97.94 92 GLU A CA 1
ATOM 722 C C . GLU A 1 92 ? -22.900 3.286 30.833 1.00 97.94 92 GLU A C 1
ATOM 724 O O . GLU A 1 92 ? -22.403 3.388 29.708 1.00 97.94 92 GLU A O 1
ATOM 729 N N . LYS A 1 93 ? -22.767 4.243 31.758 1.00 98.06 93 LYS A N 1
ATOM 730 C CA . LYS A 1 93 ? -22.036 5.493 31.527 1.00 98.06 93 LYS A CA 1
ATOM 731 C C . LYS A 1 93 ? -20.564 5.236 31.206 1.00 98.06 93 LYS A C 1
ATOM 733 O O . LYS A 1 93 ? -20.046 5.784 30.235 1.00 98.06 93 LYS A O 1
ATOM 738 N N . GLU A 1 94 ? -19.895 4.390 31.984 1.00 97.75 94 GLU A N 1
ATOM 739 C CA . GLU A 1 94 ? -18.492 4.033 31.755 1.00 97.75 94 GLU A CA 1
ATOM 740 C C . GLU A 1 94 ? -18.295 3.275 30.443 1.00 97.75 94 GLU A C 1
ATOM 742 O O . GLU A 1 94 ? -17.336 3.536 29.714 1.00 97.75 94 GLU A O 1
ATOM 747 N N . SER A 1 95 ? -19.209 2.362 30.115 1.00 97.50 95 SER A N 1
ATOM 748 C CA . SER A 1 95 ? -19.160 1.598 28.866 1.00 97.50 95 SER A CA 1
ATOM 749 C C . SER A 1 95 ? -19.337 2.507 27.651 1.00 97.50 95 SER A C 1
ATOM 751 O O . SER A 1 95 ? -18.580 2.389 26.688 1.00 97.50 95 SER A O 1
ATOM 753 N N . ARG A 1 96 ? -20.274 3.465 27.713 1.00 97.94 96 ARG A N 1
ATOM 754 C CA . ARG A 1 96 ? -20.459 4.485 26.668 1.00 97.94 96 ARG A CA 1
ATOM 755 C C . ARG A 1 96 ? -19.217 5.354 26.505 1.00 97.94 96 ARG A C 1
ATOM 757 O O . ARG A 1 96 ? -18.736 5.497 25.386 1.00 97.94 96 ARG A O 1
ATOM 764 N N . ALA A 1 97 ? -18.646 5.851 27.602 1.00 98.00 97 ALA A N 1
ATOM 765 C CA . ALA A 1 97 ? -17.430 6.663 27.553 1.00 98.00 97 ALA A CA 1
ATOM 766 C C . ALA A 1 97 ? -16.245 5.892 26.940 1.00 98.00 97 ALA A C 1
ATOM 768 O O . ALA A 1 97 ? -15.538 6.414 26.079 1.00 98.00 97 ALA A O 1
ATOM 769 N N . LYS A 1 98 ? -16.051 4.622 27.322 1.00 98.00 98 LYS A N 1
ATOM 770 C CA . LYS A 1 98 ? -15.016 3.755 26.732 1.00 98.00 98 LYS A CA 1
ATOM 771 C C . LYS A 1 98 ? -15.251 3.520 25.238 1.00 98.00 98 LYS A C 1
ATOM 773 O O . LYS A 1 98 ? -14.299 3.580 24.464 1.00 98.00 98 LYS A O 1
ATOM 778 N N . ALA A 1 99 ? -16.496 3.281 24.827 1.00 97.88 99 ALA A N 1
ATOM 779 C CA . ALA A 1 99 ? -16.845 3.093 23.421 1.00 97.88 99 ALA A CA 1
ATOM 780 C C . ALA A 1 99 ? -16.587 4.360 22.588 1.00 97.88 99 ALA A C 1
ATOM 782 O O . ALA A 1 99 ? -16.017 4.271 21.503 1.00 97.88 99 ALA A O 1
ATOM 783 N N . GLU A 1 100 ? -16.936 5.541 23.104 1.00 98.06 100 GLU A N 1
ATOM 784 C CA . GLU A 1 100 ? -16.663 6.822 22.439 1.00 98.06 100 GLU A CA 1
ATOM 785 C C . GLU A 1 100 ? -15.162 7.068 22.252 1.00 98.06 100 GLU A C 1
ATOM 787 O O . GLU A 1 100 ? -14.736 7.480 21.170 1.00 98.06 100 GLU A O 1
ATOM 792 N N . VAL A 1 101 ? -14.347 6.764 23.268 1.00 98.31 101 VAL A N 1
ATOM 793 C CA . VAL A 1 101 ? -12.883 6.851 23.164 1.00 98.31 101 VAL A CA 1
ATOM 794 C C . VAL A 1 101 ? -12.358 5.890 22.097 1.00 98.31 101 VAL A C 1
ATOM 796 O O . VAL A 1 101 ? -11.621 6.326 21.213 1.00 98.31 101 VAL A O 1
ATOM 799 N N . MET A 1 102 ? -12.784 4.621 22.107 1.00 98.00 102 MET A N 1
ATOM 800 C CA . MET A 1 102 ? -12.367 3.642 21.093 1.00 98.00 102 MET A CA 1
ATOM 801 C C . MET A 1 102 ? -12.749 4.077 19.676 1.00 98.00 102 MET A C 1
ATOM 803 O O . MET A 1 102 ? -11.930 3.978 18.764 1.00 98.00 102 MET A O 1
ATOM 807 N N . LEU A 1 103 ? -13.966 4.593 19.478 1.00 98.06 103 LEU A N 1
ATOM 808 C CA . LEU A 1 103 ? -14.416 5.092 18.177 1.00 98.06 103 LEU A CA 1
ATOM 809 C C . LEU A 1 103 ? -13.591 6.296 17.716 1.00 98.06 103 LEU A C 1
ATOM 811 O O . LEU A 1 103 ? -13.211 6.373 16.547 1.00 98.06 103 LEU A O 1
ATOM 815 N N . ARG A 1 104 ? -13.279 7.224 18.626 1.00 98.25 104 ARG A N 1
ATOM 816 C CA . ARG A 1 104 ? -12.454 8.396 18.319 1.00 98.25 104 ARG A CA 1
ATOM 817 C C . ARG A 1 104 ? -11.026 8.003 17.951 1.00 98.25 104 ARG A C 1
ATOM 819 O O . ARG A 1 104 ? -10.488 8.532 16.980 1.00 98.25 104 ARG A O 1
ATOM 826 N N . GLU A 1 105 ? -10.421 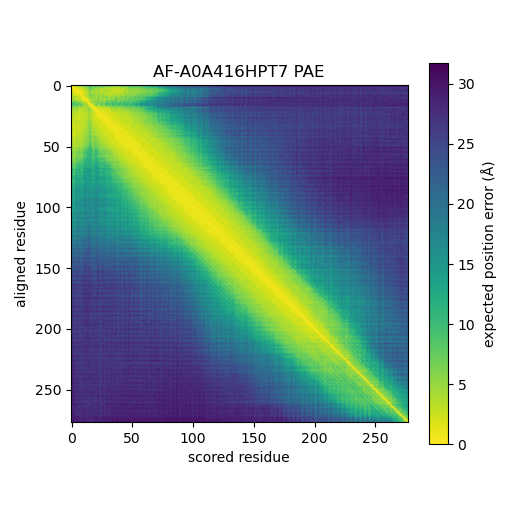7.078 18.690 1.00 98.06 105 GLU A N 1
ATOM 827 C CA . GLU A 1 105 ? -9.086 6.558 18.388 1.00 98.06 105 GLU A CA 1
ATOM 828 C C . GLU A 1 105 ? -9.058 5.800 17.061 1.00 98.06 105 GLU A C 1
ATOM 830 O O . GLU A 1 105 ? -8.164 6.031 16.249 1.00 98.06 105 GLU A O 1
ATOM 835 N N . ALA A 1 106 ? -10.047 4.939 16.810 1.00 98.00 106 ALA A N 1
ATOM 836 C CA . ALA A 1 106 ? -10.167 4.206 15.554 1.00 98.00 106 ALA A CA 1
ATOM 837 C C . ALA A 1 106 ? -10.302 5.160 14.362 1.00 98.00 106 ALA A C 1
ATOM 839 O O . ALA A 1 106 ? -9.603 4.990 13.364 1.00 98.00 106 ALA A O 1
ATOM 840 N N . LYS A 1 107 ? -11.135 6.201 14.488 1.00 98.06 107 LYS A N 1
ATOM 841 C CA . LYS A 1 107 ? -11.294 7.227 13.454 1.00 98.06 107 LYS A CA 1
ATOM 842 C C . LYS A 1 107 ? -9.999 8.007 13.222 1.00 98.06 107 LYS A C 1
ATOM 844 O O . LYS A 1 107 ? -9.567 8.122 12.086 1.00 98.06 107 LYS A O 1
ATOM 849 N N . SER A 1 108 ? -9.336 8.454 14.290 1.00 98.31 108 SER A N 1
ATOM 850 C CA . SER A 1 108 ? -8.050 9.161 14.196 1.00 98.31 108 SER A CA 1
ATOM 851 C C . SER A 1 108 ? -6.969 8.313 13.512 1.00 98.31 108 SER A C 1
ATOM 853 O O . SER A 1 108 ? -6.252 8.794 12.638 1.00 98.31 108 SER A O 1
ATOM 855 N N . ARG A 1 109 ? -6.884 7.018 13.851 1.00 98.00 109 ARG A N 1
ATOM 856 C CA . ARG A 1 109 ? -5.964 6.079 13.191 1.00 98.00 109 ARG A CA 1
ATOM 857 C C . ARG A 1 109 ? -6.315 5.872 11.720 1.00 98.00 109 ARG A C 1
ATOM 859 O O . ARG A 1 109 ? -5.406 5.819 10.900 1.00 98.00 109 ARG A O 1
ATOM 866 N N . ALA A 1 110 ? -7.599 5.754 11.386 1.00 97.81 110 ALA A N 1
ATOM 867 C CA . ALA A 1 110 ? -8.043 5.618 10.002 1.00 97.81 110 ALA A CA 1
ATOM 868 C C . ALA A 1 110 ? -7.691 6.864 9.175 1.00 97.81 110 ALA A C 1
ATOM 870 O O . ALA A 1 110 ? -7.098 6.732 8.108 1.00 97.81 110 ALA A O 1
ATOM 871 N N . ASP A 1 111 ? -7.975 8.057 9.702 1.00 97.81 111 ASP A N 1
ATOM 872 C CA . ASP A 1 111 ? -7.650 9.330 9.052 1.00 97.81 111 ASP A CA 1
ATOM 873 C C . ASP A 1 111 ? -6.127 9.473 8.849 1.00 97.81 111 ASP A C 1
ATOM 875 O O . ASP A 1 111 ? -5.678 9.846 7.765 1.00 97.81 111 ASP A O 1
ATOM 879 N N . GLY A 1 112 ? -5.323 9.091 9.851 1.00 98.31 112 GLY A N 1
ATOM 880 C CA . GLY A 1 112 ? -3.860 9.067 9.752 1.00 98.31 112 GLY A CA 1
ATOM 881 C C . GLY A 1 112 ? -3.338 8.093 8.691 1.00 98.31 112 GLY A C 1
ATOM 882 O O . GLY A 1 112 ? -2.499 8.463 7.877 1.00 98.31 112 GLY A O 1
ATOM 883 N N . LEU A 1 113 ? -3.879 6.872 8.630 1.00 98.12 113 LEU A N 1
ATOM 884 C CA . LEU A 1 113 ? -3.499 5.888 7.608 1.00 98.12 113 LEU A CA 1
ATOM 885 C C . LEU A 1 113 ? -3.824 6.365 6.188 1.00 98.12 113 LEU A C 1
ATOM 887 O O . LEU A 1 113 ? -3.040 6.126 5.269 1.00 98.12 113 LEU A O 1
ATOM 891 N N . VAL A 1 114 ? -4.964 7.035 6.000 1.00 98.00 114 VAL A N 1
ATOM 892 C CA . VAL A 1 114 ? -5.342 7.616 4.705 1.00 98.00 114 VAL A CA 1
ATOM 893 C C . VAL A 1 114 ? -4.386 8.747 4.322 1.00 98.00 114 VAL A C 1
ATOM 895 O O . VAL A 1 114 ? -3.934 8.788 3.177 1.00 98.00 114 VAL A O 1
ATOM 898 N N . ALA A 1 115 ? -4.033 9.625 5.265 1.00 98.06 115 ALA A N 1
ATOM 899 C CA . ALA A 1 115 ? -3.072 10.700 5.028 1.00 98.06 115 ALA A CA 1
ATOM 900 C C . ALA A 1 115 ? -1.686 10.155 4.635 1.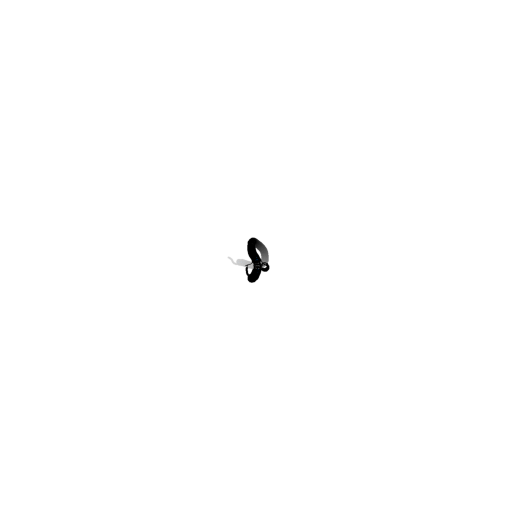00 98.06 115 ALA A C 1
ATOM 902 O O . ALA A 1 115 ? -1.148 10.549 3.599 1.00 98.06 115 ALA A O 1
ATOM 903 N N . ASP A 1 116 ? -1.160 9.182 5.386 1.00 98.06 116 ASP A N 1
ATOM 904 C CA . ASP A 1 116 ? 0.129 8.535 5.108 1.00 98.06 116 ASP A CA 1
ATOM 905 C C . ASP A 1 116 ? 0.137 7.829 3.742 1.00 98.06 116 ASP A C 1
ATOM 907 O O . ASP A 1 116 ? 1.126 7.869 3.003 1.00 98.06 116 ASP A O 1
ATOM 911 N N . ALA A 1 117 ? -0.963 7.153 3.393 1.00 97.81 117 ALA A N 1
ATOM 912 C CA . ALA A 1 117 ? -1.109 6.488 2.103 1.00 97.81 117 ALA A CA 1
ATOM 913 C C . ALA A 1 117 ? -1.125 7.500 0.950 1.00 97.81 117 ALA A C 1
ATOM 915 O O . ALA A 1 117 ? -0.449 7.284 -0.059 1.00 97.81 117 ALA A O 1
ATOM 916 N N . GLN A 1 118 ? -1.840 8.617 1.110 1.00 97.88 118 GLN A N 1
ATOM 917 C CA . GLN A 1 118 ? -1.893 9.679 0.109 1.00 97.88 118 GLN A CA 1
ATOM 918 C C . GLN A 1 118 ? -0.529 10.354 -0.072 1.00 97.88 118 GLN A C 1
ATOM 920 O O . GLN A 1 118 ? -0.113 10.598 -1.205 1.00 97.88 118 GLN A O 1
ATOM 925 N N . GLU A 1 119 ? 0.198 10.617 1.017 1.00 98.31 119 GLU A N 1
ATOM 926 C CA . GLU A 1 119 ? 1.545 11.187 0.952 1.00 98.31 119 GLU A CA 1
ATOM 927 C C . GLU A 1 119 ? 2.502 10.256 0.197 1.00 98.31 119 GLU A C 1
ATOM 929 O O . GLU A 1 119 ? 3.189 10.686 -0.735 1.00 98.31 119 GLU A O 1
ATOM 934 N N . LYS A 1 120 ? 2.499 8.958 0.529 1.00 97.94 120 LYS A N 1
ATOM 935 C CA . LYS A 1 120 ? 3.309 7.953 -0.176 1.00 97.94 120 LYS A CA 1
ATOM 936 C C . LYS A 1 120 ? 2.941 7.850 -1.654 1.00 97.94 120 LYS A C 1
ATOM 938 O O . LYS A 1 120 ? 3.842 7.784 -2.489 1.00 97.94 120 LYS A O 1
ATOM 943 N N . ALA A 1 121 ? 1.651 7.857 -1.985 1.00 97.88 121 ALA A N 1
ATOM 944 C CA . ALA A 1 121 ? 1.182 7.805 -3.367 1.00 97.88 121 ALA A CA 1
ATOM 945 C C . ALA A 1 121 ? 1.639 9.035 -4.169 1.00 97.88 121 ALA A C 1
ATOM 947 O O . ALA A 1 121 ? 2.171 8.893 -5.272 1.00 97.88 121 ALA A O 1
ATOM 948 N N . ASN A 1 122 ? 1.510 10.232 -3.593 1.00 97.88 122 ASN A N 1
ATOM 949 C CA . ASN A 1 122 ? 1.959 11.476 -4.219 1.00 97.88 122 ASN A CA 1
ATOM 950 C C . ASN A 1 122 ? 3.478 11.481 -4.429 1.00 97.88 122 ASN A C 1
ATOM 952 O O . ASN A 1 122 ? 3.955 11.856 -5.499 1.00 97.88 122 ASN A O 1
ATOM 956 N N . LYS A 1 123 ? 4.242 11.017 -3.432 1.00 98.12 123 LYS A N 1
ATOM 957 C CA . LYS A 1 123 ? 5.700 10.900 -3.526 1.00 98.12 123 LYS A CA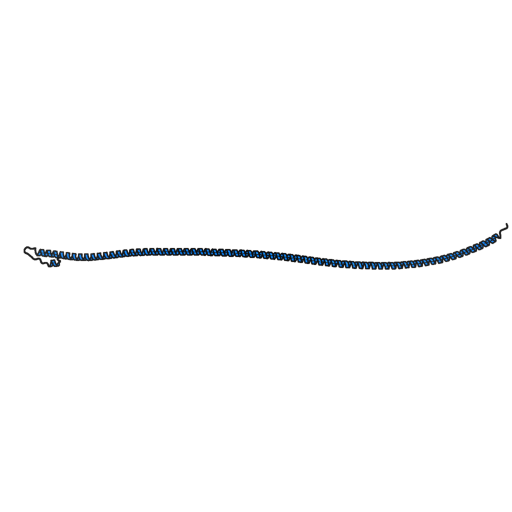 1
ATOM 958 C C . LYS A 1 123 ? 6.122 9.938 -4.637 1.00 98.12 123 LYS A C 1
ATOM 960 O O . LYS A 1 123 ? 6.945 10.306 -5.467 1.00 98.12 123 LYS A O 1
ATOM 965 N N . LEU A 1 124 ? 5.536 8.741 -4.686 1.00 97.81 124 LEU A N 1
ATOM 966 C CA . LEU A 1 124 ? 5.823 7.753 -5.732 1.00 97.81 124 LEU A CA 1
ATOM 967 C C . LEU A 1 124 ? 5.468 8.270 -7.127 1.00 97.81 124 LEU A C 1
ATOM 969 O O . LEU A 1 124 ? 6.231 8.061 -8.067 1.00 97.81 124 LEU A O 1
ATOM 973 N N . THR A 1 125 ? 4.338 8.968 -7.253 1.00 97.69 125 THR A N 1
ATOM 974 C CA . THR A 1 125 ? 3.914 9.582 -8.518 1.00 97.69 125 THR A CA 1
ATOM 975 C C . THR A 1 125 ? 4.947 10.600 -8.983 1.00 97.69 125 THR A C 1
ATOM 977 O O . THR A 1 125 ? 5.453 10.491 -10.097 1.00 97.69 125 THR A O 1
ATOM 980 N N . ARG A 1 126 ? 5.356 11.516 -8.099 1.00 97.88 126 ARG A N 1
ATOM 981 C CA . ARG A 1 126 ? 6.378 12.520 -8.404 1.00 97.88 126 ARG A CA 1
ATOM 982 C C . ARG A 1 126 ? 7.723 11.894 -8.776 1.00 97.88 126 ARG A C 1
ATOM 984 O O . ARG A 1 126 ? 8.317 12.281 -9.775 1.00 97.88 126 ARG A O 1
ATOM 991 N N . GLU A 1 127 ? 8.195 10.907 -8.015 1.00 97.69 127 GLU A N 1
ATOM 992 C CA . GLU A 1 127 ? 9.446 10.199 -8.325 1.00 97.69 127 GLU A CA 1
ATOM 993 C C . GLU A 1 127 ? 9.376 9.482 -9.682 1.00 97.69 127 GLU A C 1
ATOM 995 O O . GLU A 1 127 ? 10.357 9.453 -10.428 1.00 97.69 127 GLU A O 1
ATOM 1000 N N . SER A 1 128 ? 8.218 8.911 -10.022 1.00 97.50 128 SER A N 1
ATOM 1001 C CA . SER A 1 128 ? 7.983 8.283 -11.323 1.00 97.50 128 SER A CA 1
ATOM 1002 C C . SER A 1 128 ? 7.993 9.303 -12.464 1.00 97.50 128 SER A C 1
ATOM 1004 O O . SER A 1 128 ? 8.616 9.054 -13.495 1.00 97.50 128 SER A O 1
ATOM 1006 N N . GLU A 1 129 ? 7.341 10.452 -12.291 1.00 97.12 129 GLU A N 1
ATOM 1007 C CA . GLU A 1 129 ? 7.326 11.542 -13.272 1.00 97.12 129 GLU A CA 1
ATOM 1008 C C . GLU A 1 129 ? 8.728 12.125 -13.498 1.00 97.12 129 GLU A C 1
ATOM 1010 O O . GLU A 1 129 ? 9.149 12.296 -14.643 1.00 97.12 129 GLU A O 1
ATOM 1015 N N . GLU A 1 130 ? 9.489 12.357 -12.425 1.00 97.56 130 GLU A N 1
ATOM 1016 C CA . GLU A 1 130 ? 10.869 12.846 -12.495 1.00 97.56 130 GLU A CA 1
ATOM 1017 C C . GLU A 1 130 ? 11.787 11.846 -13.224 1.00 97.56 130 GLU A C 1
ATOM 1019 O O . GLU A 1 130 ? 12.567 12.247 -14.093 1.00 97.56 130 GLU A O 1
ATOM 1024 N N . ARG A 1 131 ? 11.656 10.538 -12.947 1.00 97.44 131 ARG A N 1
ATOM 1025 C CA . ARG A 1 131 ? 12.397 9.480 -13.665 1.00 97.44 131 ARG A CA 1
ATOM 1026 C C . ARG A 1 131 ? 11.993 9.365 -15.132 1.00 97.44 131 ARG A C 1
ATOM 1028 O O . ARG A 1 131 ? 12.850 9.177 -15.991 1.00 97.44 131 ARG A O 1
ATOM 1035 N N . ALA A 1 132 ? 10.704 9.470 -15.444 1.00 96.75 132 ALA A N 1
ATOM 1036 C CA . ALA A 1 132 ? 10.237 9.429 -16.826 1.00 96.75 132 ALA A CA 1
ATOM 1037 C C . ALA A 1 132 ? 10.772 10.629 -17.625 1.00 96.75 132 ALA A C 1
ATOM 1039 O O . ALA A 1 132 ? 11.240 10.470 -18.754 1.00 96.75 132 ALA A O 1
ATOM 1040 N N . ALA A 1 133 ? 10.762 11.821 -17.023 1.00 97.25 133 ALA A N 1
ATOM 1041 C CA . ALA A 1 133 ? 11.305 13.027 -17.635 1.00 97.25 133 ALA A CA 1
ATOM 1042 C C . ALA A 1 133 ? 12.825 12.937 -17.854 1.00 97.25 133 ALA A C 1
ATOM 1044 O O . ALA A 1 133 ? 13.310 13.331 -18.919 1.00 97.25 133 ALA A O 1
ATOM 1045 N N . SER A 1 134 ? 13.581 12.398 -16.889 1.00 97.25 134 SER A N 1
ATOM 1046 C CA . SER A 1 134 ? 15.032 12.232 -17.033 1.00 97.25 134 SER A CA 1
ATOM 1047 C C . SER A 1 134 ? 15.389 11.222 -18.126 1.00 97.25 134 SER A C 1
ATOM 1049 O O . SER A 1 134 ? 16.210 11.540 -18.986 1.00 97.25 134 SER A O 1
ATOM 1051 N N . LEU A 1 135 ? 14.712 10.069 -18.163 1.00 97.31 135 LEU A N 1
ATOM 1052 C CA . LEU A 1 135 ? 14.900 9.051 -19.201 1.00 97.31 135 LEU A CA 1
ATOM 1053 C C . LEU A 1 135 ? 14.560 9.585 -20.591 1.00 97.31 135 LEU A C 1
ATOM 1055 O O . LEU A 1 135 ? 15.306 9.350 -21.541 1.00 97.31 135 LEU A O 1
ATOM 1059 N N . LYS A 1 136 ? 13.466 10.344 -20.720 1.00 97.00 136 LYS A N 1
ATOM 1060 C CA . LYS A 1 136 ? 13.102 10.981 -21.989 1.00 97.00 136 LYS A CA 1
ATOM 1061 C C . LYS A 1 136 ? 14.202 11.932 -22.462 1.00 97.00 136 LYS A C 1
ATOM 1063 O O . LYS A 1 136 ? 14.641 11.833 -23.603 1.00 97.00 136 LYS A O 1
ATOM 1068 N N . LYS A 1 137 ? 14.695 12.801 -21.577 1.00 97.12 137 LYS A N 1
ATOM 1069 C CA . LYS A 1 137 ? 15.770 13.750 -21.895 1.00 97.12 137 LYS A CA 1
ATOM 1070 C C . LYS A 1 137 ? 17.072 13.043 -22.290 1.00 97.12 137 LYS A C 1
ATOM 1072 O O . LYS A 1 137 ? 17.759 13.479 -23.211 1.00 97.12 137 LYS A O 1
ATOM 1077 N N . GLU A 1 138 ? 17.427 11.965 -21.598 1.00 96.62 138 GLU A N 1
ATOM 1078 C CA . GLU A 1 138 ? 18.613 11.161 -21.908 1.00 96.62 138 GLU A CA 1
ATOM 1079 C C . GLU A 1 138 ? 18.481 10.438 -23.255 1.00 96.62 138 GLU A C 1
ATOM 1081 O O . GLU A 1 138 ? 19.420 10.437 -24.057 1.00 96.62 138 GLU A O 1
ATOM 1086 N N . SER A 1 139 ? 17.299 9.889 -23.535 1.00 95.81 139 SER A N 1
ATOM 1087 C CA . SER A 1 139 ? 16.979 9.255 -24.812 1.00 95.81 139 SER A CA 1
ATOM 1088 C C . SER A 1 139 ? 17.058 10.254 -25.968 1.00 95.81 139 SER A C 1
ATOM 1090 O O . SER A 1 139 ? 17.731 9.979 -26.960 1.00 95.81 139 SER A O 1
ATOM 1092 N N . GLU A 1 140 ? 16.469 11.445 -25.820 1.00 96.19 140 GLU A N 1
ATOM 1093 C CA . GLU A 1 140 ? 16.545 12.525 -26.813 1.00 96.19 140 GLU A CA 1
ATOM 1094 C C . GLU A 1 140 ? 17.995 12.958 -27.069 1.00 96.19 140 GLU A C 1
ATOM 1096 O O . GLU A 1 140 ? 18.407 13.104 -28.221 1.00 96.19 140 GLU A O 1
ATOM 1101 N N . LYS A 1 141 ? 18.802 13.100 -26.008 1.00 97.19 141 LYS A N 1
ATOM 1102 C CA . LYS A 1 141 ? 20.227 13.437 -26.128 1.00 97.19 141 LYS A CA 1
ATOM 1103 C C . LYS A 1 141 ? 21.005 12.356 -26.878 1.00 97.19 141 LYS A C 1
ATOM 1105 O O . LYS A 1 141 ? 21.814 12.677 -27.745 1.00 97.19 141 LYS A O 1
ATOM 1110 N N . THR A 1 142 ? 20.765 11.089 -26.553 1.00 95.88 142 THR A N 1
ATOM 1111 C CA . THR A 1 142 ? 21.434 9.950 -27.198 1.00 95.88 142 THR A CA 1
ATOM 1112 C C . THR A 1 142 ? 21.037 9.836 -28.666 1.00 95.88 142 THR A C 1
ATOM 1114 O O . THR A 1 142 ? 21.901 9.670 -29.522 1.00 95.88 142 THR A O 1
ATOM 1117 N N . ALA A 1 143 ? 19.750 9.999 -28.979 1.00 95.50 143 ALA A N 1
ATOM 1118 C CA . ALA A 1 143 ? 19.258 9.995 -30.352 1.00 95.50 143 ALA A CA 1
ATOM 1119 C C . ALA A 1 143 ? 19.871 11.135 -31.181 1.00 95.50 143 ALA A C 1
ATOM 1121 O O . ALA A 1 143 ? 20.320 10.907 -32.303 1.00 95.50 143 ALA A O 1
ATOM 1122 N N . ALA A 1 144 ? 19.949 12.346 -30.618 1.00 96.00 144 ALA A N 1
ATOM 1123 C CA . ALA A 1 144 ? 20.591 13.482 -31.273 1.00 96.00 144 ALA A CA 1
ATOM 1124 C C . ALA A 1 144 ? 22.092 13.242 -31.511 1.00 96.00 144 ALA A C 1
ATOM 1126 O O . ALA A 1 144 ? 22.593 13.543 -32.593 1.00 96.00 144 ALA A O 1
ATOM 1127 N N . ALA A 1 145 ? 22.798 12.663 -30.534 1.00 96.12 145 ALA A N 1
ATOM 1128 C CA . ALA A 1 145 ? 24.216 12.335 -30.662 1.00 96.12 145 ALA A CA 1
ATOM 1129 C C . ALA A 1 145 ? 24.471 11.280 -31.750 1.00 96.12 145 ALA A C 1
ATOM 1131 O O . ALA A 1 145 ? 25.341 11.480 -32.593 1.00 96.12 145 ALA A O 1
ATOM 1132 N N . LEU A 1 146 ? 23.677 10.203 -31.781 1.00 96.06 146 LEU A N 1
ATOM 1133 C CA . LEU A 1 146 ? 23.774 9.163 -32.812 1.00 96.06 146 LEU A CA 1
ATOM 1134 C C . LEU A 1 146 ? 23.488 9.714 -34.208 1.00 96.06 146 LEU A C 1
ATOM 1136 O O . LEU A 1 146 ? 24.184 9.367 -35.162 1.00 96.06 146 LEU A O 1
ATOM 1140 N N . LYS A 1 147 ? 22.488 10.595 -34.330 1.00 95.94 147 LYS A N 1
ATOM 1141 C CA . LYS A 1 147 ? 22.181 11.261 -35.595 1.00 95.94 147 LYS A CA 1
ATOM 1142 C C . LYS A 1 147 ? 23.375 12.087 -36.078 1.00 95.94 147 LYS A C 1
ATOM 1144 O O . LYS A 1 147 ? 23.835 11.864 -37.194 1.00 95.94 147 LYS A O 1
ATOM 1149 N N . LEU A 1 148 ? 23.922 12.953 -35.225 1.00 96.31 148 LEU A N 1
ATOM 1150 C CA . LEU A 1 148 ? 25.078 13.786 -35.566 1.00 96.31 148 LEU A CA 1
ATOM 1151 C C . LEU A 1 148 ? 26.308 12.945 -35.939 1.00 96.31 148 LEU A C 1
ATOM 1153 O O . LEU A 1 148 ? 27.002 13.248 -36.908 1.00 96.31 148 LEU A O 1
ATOM 1157 N N . GLU A 1 149 ? 26.574 11.871 -35.192 1.00 95.88 149 GLU A N 1
ATOM 1158 C CA . GLU A 1 149 ? 27.669 10.946 -35.489 1.00 95.88 149 GLU A CA 1
ATOM 1159 C C . GLU A 1 149 ? 27.474 10.276 -36.855 1.00 95.88 149 GLU A C 1
ATOM 1161 O O . GLU A 1 149 ? 28.422 10.169 -37.635 1.00 95.88 149 GLU A O 1
ATOM 1166 N N . SER A 1 150 ? 26.247 9.849 -37.168 1.00 94.62 150 SER A N 1
ATOM 1167 C CA . SER A 1 150 ? 25.928 9.227 -38.455 1.00 94.62 150 SER A CA 1
ATOM 1168 C C . SER A 1 150 ? 26.071 10.197 -39.631 1.00 94.62 150 SER A C 1
ATOM 1170 O O . SER A 1 150 ? 26.661 9.824 -40.643 1.00 94.62 150 SER A O 1
ATOM 1172 N N . GLU A 1 151 ? 25.615 11.444 -39.477 1.00 95.12 151 GLU A N 1
ATOM 1173 C CA . GLU A 1 151 ? 25.753 12.507 -40.481 1.00 95.12 151 GLU A CA 1
ATOM 1174 C C . GLU A 1 151 ? 27.233 12.821 -40.725 1.00 95.12 151 GLU A C 1
ATOM 1176 O O . GLU A 1 151 ? 27.695 12.772 -41.863 1.00 95.12 151 GLU A O 1
ATOM 1181 N N . THR A 1 152 ? 28.013 12.991 -39.654 1.00 95.88 152 THR A N 1
ATOM 1182 C CA . THR A 1 152 ? 29.460 13.256 -39.738 1.00 95.88 152 THR A CA 1
ATOM 1183 C C . THR A 1 152 ? 30.208 12.120 -40.445 1.00 95.88 152 THR A C 1
ATOM 1185 O O . THR A 1 152 ? 31.083 12.358 -41.282 1.00 95.88 152 THR A O 1
ATOM 1188 N N . LYS A 1 153 ? 29.872 10.859 -40.135 1.00 95.62 153 LYS A N 1
ATOM 1189 C CA . LYS A 1 153 ? 30.470 9.691 -40.803 1.00 95.62 153 LYS A CA 1
ATOM 1190 C C . LYS A 1 153 ? 30.097 9.627 -42.281 1.00 95.62 153 LYS A C 1
ATOM 1192 O O . LYS A 1 153 ? 30.964 9.328 -43.098 1.00 95.62 153 LYS A O 1
ATOM 1197 N N . ALA A 1 154 ? 28.842 9.906 -42.627 1.00 94.00 154 ALA A N 1
ATOM 1198 C C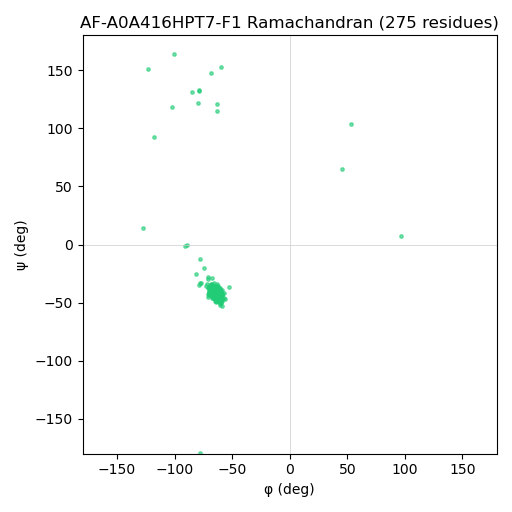A . ALA A 1 154 ? 28.383 9.918 -44.013 1.00 94.00 154 ALA A CA 1
ATOM 1199 C C . ALA A 1 154 ? 29.078 11.015 -44.835 1.00 94.00 154 ALA A C 1
ATOM 1201 O O . ALA A 1 154 ? 29.553 10.744 -45.939 1.00 94.00 154 ALA A O 1
ATOM 1202 N N . GLU A 1 155 ? 29.203 12.224 -44.283 1.00 94.56 155 GLU A N 1
ATOM 1203 C CA . GLU A 1 155 ? 29.939 13.329 -44.907 1.00 94.56 155 GLU A CA 1
ATOM 1204 C C . GLU A 1 155 ? 31.412 12.968 -45.125 1.00 94.56 155 GLU A C 1
ATOM 1206 O O . GLU A 1 155 ? 31.939 13.142 -46.225 1.00 94.56 155 GLU A O 1
ATOM 1211 N N . THR A 1 156 ? 32.064 12.388 -44.111 1.00 95.25 156 THR A N 1
ATOM 1212 C CA . THR A 1 156 ? 33.470 11.966 -44.205 1.00 95.25 156 THR A CA 1
ATOM 1213 C C . THR A 1 156 ? 33.662 10.903 -45.289 1.00 95.25 156 THR A C 1
ATOM 1215 O O . THR A 1 156 ? 34.531 11.052 -46.143 1.00 95.25 156 THR A O 1
ATOM 1218 N N . LEU A 1 157 ? 32.817 9.866 -45.315 1.00 95.62 157 LEU A N 1
ATOM 1219 C CA . LEU A 1 157 ? 32.868 8.812 -46.335 1.00 95.62 157 LEU A CA 1
ATOM 1220 C C . LEU A 1 157 ? 32.622 9.348 -47.747 1.00 95.62 157 LEU A C 1
ATOM 1222 O O . LEU A 1 157 ? 33.251 8.882 -48.699 1.00 95.62 157 LEU A O 1
ATOM 1226 N N . THR A 1 158 ? 31.717 10.317 -47.890 1.00 94.25 158 THR A N 1
ATOM 1227 C CA . THR A 1 158 ? 31.435 10.961 -49.179 1.00 94.25 158 THR A CA 1
ATOM 1228 C C . THR A 1 158 ? 32.669 11.707 -49.667 1.00 94.25 158 THR A C 1
ATOM 1230 O O . THR A 1 158 ? 33.134 11.450 -50.775 1.00 94.25 158 THR A O 1
ATOM 1233 N N . LYS A 1 159 ? 33.271 12.533 -48.805 1.00 95.06 159 LYS A N 1
ATOM 1234 C CA . LYS A 1 159 ? 34.487 13.282 -49.130 1.00 95.06 159 LYS A CA 1
ATOM 1235 C C . LYS A 1 159 ? 35.662 12.363 -49.481 1.00 95.06 159 LYS A C 1
ATOM 1237 O O . LYS A 1 159 ? 36.317 12.571 -50.496 1.00 95.06 159 LYS A O 1
ATOM 1242 N N . GLU A 1 160 ? 35.898 11.310 -48.696 1.00 94.31 160 GLU A N 1
ATOM 1243 C CA . GLU A 1 160 ? 36.939 10.316 -48.996 1.00 94.31 160 GLU A CA 1
ATOM 1244 C C . GLU A 1 160 ? 36.699 9.613 -50.341 1.00 94.31 160 GLU A C 1
ATOM 1246 O O . GLU A 1 160 ? 37.643 9.315 -51.075 1.00 94.31 160 GLU A O 1
ATOM 1251 N N . SER A 1 161 ? 35.436 9.336 -50.676 1.00 92.50 161 SER A N 1
AT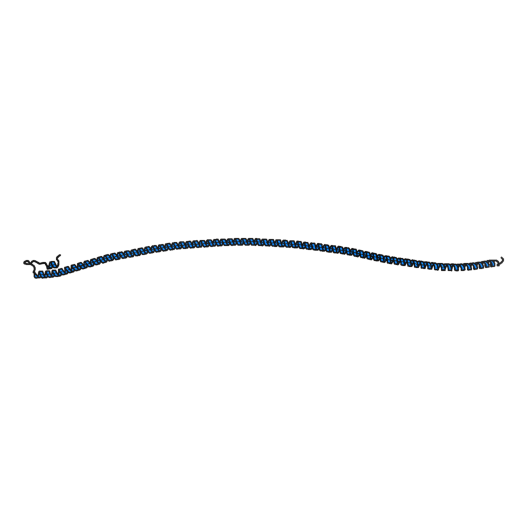OM 1252 C CA . SER A 1 161 ? 35.071 8.703 -51.946 1.00 92.50 161 SER A CA 1
ATOM 1253 C C . SER A 1 161 ? 35.290 9.642 -53.133 1.00 92.50 161 SER A C 1
ATOM 1255 O O . SER A 1 161 ? 35.819 9.206 -54.155 1.00 92.50 161 SER A O 1
ATOM 1257 N N . GLU A 1 162 ? 34.941 10.923 -52.994 1.00 93.19 162 GLU A N 1
ATOM 1258 C CA . GLU A 1 162 ? 35.197 11.962 -53.999 1.00 93.19 162 GLU A CA 1
ATOM 1259 C C . GLU A 1 162 ? 36.699 12.169 -54.230 1.00 93.19 162 GLU A C 1
ATOM 1261 O O . GLU A 1 162 ? 37.151 12.184 -55.376 1.00 93.19 162 GLU A O 1
ATOM 1266 N N . GLU A 1 163 ? 37.494 12.246 -53.158 1.00 93.94 163 GLU A N 1
ATOM 1267 C CA . GLU A 1 163 ? 38.953 12.370 -53.240 1.00 93.94 163 GLU A CA 1
ATOM 1268 C C . GLU A 1 163 ? 39.588 11.155 -53.935 1.00 93.94 163 GLU A C 1
ATOM 1270 O O . GLU A 1 163 ? 40.454 11.312 -54.800 1.00 93.94 163 GLU A O 1
ATOM 1275 N N . ARG A 1 164 ? 39.129 9.934 -53.621 1.00 93.56 164 ARG A N 1
ATOM 1276 C CA . ARG A 1 164 ? 39.584 8.712 -54.307 1.00 93.56 164 ARG A CA 1
ATOM 1277 C C . ARG A 1 164 ? 39.191 8.694 -55.777 1.00 93.56 164 ARG A C 1
ATOM 1279 O O . ARG A 1 164 ? 40.017 8.323 -56.607 1.00 93.56 164 ARG A O 1
ATOM 1286 N N . ALA A 1 165 ? 37.963 9.089 -56.109 1.00 92.25 165 ALA A N 1
ATOM 1287 C CA . ALA A 1 165 ? 37.516 9.163 -57.495 1.00 92.25 165 ALA A CA 1
ATOM 1288 C C . ALA A 1 165 ? 38.379 10.151 -58.295 1.00 92.25 165 ALA A C 1
ATOM 1290 O O . ALA A 1 165 ? 38.886 9.787 -59.354 1.00 92.25 165 ALA A O 1
ATOM 1291 N N . ALA A 1 166 ? 38.628 11.345 -57.745 1.00 93.50 166 ALA A N 1
ATOM 1292 C CA . ALA A 1 166 ? 39.483 12.359 -58.360 1.00 93.50 166 ALA A CA 1
ATOM 1293 C C . ALA A 1 166 ? 40.939 11.885 -58.539 1.00 93.50 166 ALA A C 1
ATOM 1295 O O . ALA A 1 166 ? 41.574 12.173 -59.557 1.00 93.50 166 ALA A O 1
ATOM 1296 N N . ALA A 1 167 ? 41.480 11.135 -57.574 1.00 93.75 167 ALA A N 1
ATOM 1297 C CA . ALA A 1 167 ? 42.815 10.552 -57.687 1.00 93.75 167 ALA A CA 1
ATOM 1298 C C . ALA A 1 167 ? 42.891 9.509 -58.816 1.00 93.75 167 ALA A C 1
ATOM 1300 O O . ALA A 1 167 ? 43.822 9.546 -59.619 1.00 93.75 167 ALA A O 1
ATOM 1301 N N . VAL A 1 168 ? 41.891 8.625 -58.918 1.00 94.38 168 VAL A N 1
ATOM 1302 C CA . VAL A 1 168 ? 41.824 7.600 -59.974 1.00 94.38 168 VAL A CA 1
ATOM 1303 C C . VAL A 1 168 ? 41.669 8.232 -61.355 1.00 94.38 168 VAL A C 1
ATOM 1305 O O . VAL A 1 168 ? 42.336 7.797 -62.293 1.00 94.38 168 VAL A O 1
ATOM 1308 N N . THR A 1 169 ? 40.832 9.266 -61.503 1.00 92.19 169 THR A N 1
ATOM 1309 C CA . THR A 1 169 ? 40.684 9.967 -62.789 1.00 92.19 169 THR A CA 1
ATOM 1310 C C . THR A 1 169 ? 41.985 10.636 -63.202 1.00 92.19 169 THR A C 1
ATOM 1312 O O . THR A 1 169 ? 42.410 10.471 -64.342 1.00 92.19 169 THR A O 1
ATOM 1315 N N . LYS A 1 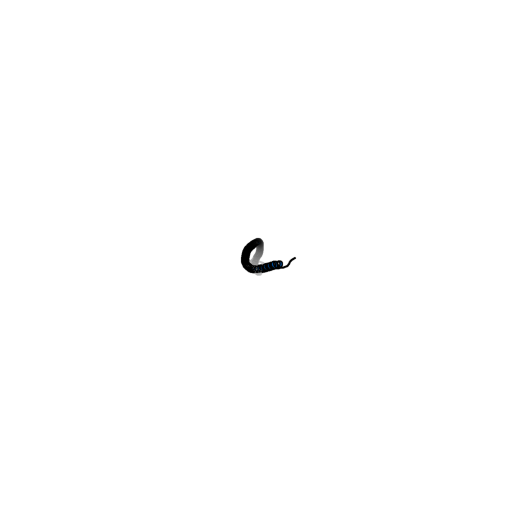170 ? 42.669 11.310 -62.269 1.00 94.06 170 LYS A N 1
ATOM 1316 C CA . LYS A 1 170 ? 43.963 11.940 -62.541 1.00 94.06 170 LYS A CA 1
ATOM 1317 C C . LYS A 1 170 ? 45.020 10.912 -62.955 1.00 94.06 170 LYS A C 1
ATOM 1319 O O . LYS A 1 170 ? 45.722 11.114 -63.940 1.00 94.06 170 LYS A O 1
ATOM 1324 N N . GLU A 1 171 ? 45.112 9.788 -62.244 1.00 93.19 171 GLU A N 1
ATOM 1325 C CA . GLU A 1 171 ? 46.053 8.714 -62.583 1.00 93.19 171 GLU A CA 1
ATOM 1326 C C . GLU A 1 171 ? 45.749 8.106 -63.964 1.00 93.19 171 GLU A C 1
ATOM 1328 O O . GLU A 1 171 ? 46.663 7.803 -64.736 1.00 93.19 171 GLU A O 1
ATOM 1333 N N . ALA A 1 172 ? 44.467 7.938 -64.302 1.00 92.25 172 ALA A N 1
ATOM 1334 C CA . ALA A 1 172 ? 44.045 7.458 -65.613 1.00 92.25 172 ALA A CA 1
ATOM 1335 C C . ALA A 1 172 ? 44.396 8.452 -66.733 1.00 92.25 172 ALA A C 1
ATOM 1337 O O . ALA A 1 172 ? 44.886 8.028 -67.780 1.00 92.25 172 ALA A O 1
ATOM 1338 N N . GLU A 1 173 ? 44.201 9.755 -66.509 1.00 91.75 173 GLU A N 1
ATOM 1339 C CA . GLU A 1 173 ? 44.589 10.819 -67.443 1.00 91.75 173 GLU A CA 1
ATOM 1340 C C . GLU A 1 173 ? 46.105 10.855 -67.665 1.00 91.75 173 GLU A C 1
ATOM 1342 O O . GLU A 1 173 ? 46.550 10.864 -68.812 1.00 91.75 173 GLU A O 1
ATOM 1347 N N . GLU A 1 174 ? 46.908 10.795 -66.598 1.00 93.38 174 GLU A N 1
ATOM 1348 C CA . GLU A 1 174 ? 48.374 10.749 -66.685 1.00 93.38 174 GLU A CA 1
ATOM 1349 C C . GLU A 1 174 ? 48.852 9.514 -67.467 1.00 93.38 174 GLU A C 1
ATOM 1351 O O . GLU A 1 174 ? 49.716 9.613 -68.345 1.00 93.38 174 GLU A O 1
ATOM 1356 N N . LYS A 1 175 ? 48.253 8.342 -67.213 1.00 93.12 175 LYS A N 1
ATOM 1357 C CA . LYS A 1 175 ? 48.541 7.111 -67.966 1.00 93.12 175 LYS A CA 1
ATOM 1358 C C . LYS A 1 175 ? 48.140 7.229 -69.436 1.00 93.12 175 LYS A C 1
ATOM 1360 O O . LYS A 1 175 ? 48.919 6.832 -70.300 1.00 93.12 175 LYS A O 1
ATOM 1365 N N . ALA A 1 176 ? 46.963 7.775 -69.734 1.00 90.19 176 ALA A N 1
ATOM 1366 C CA . ALA A 1 176 ? 46.494 7.964 -71.105 1.00 90.19 176 ALA A CA 1
ATOM 1367 C C . ALA A 1 176 ? 47.389 8.944 -71.881 1.00 90.19 176 ALA A C 1
ATOM 1369 O O . ALA A 1 176 ? 47.765 8.662 -73.021 1.00 90.19 176 ALA A O 1
ATOM 1370 N N . GLN A 1 177 ? 47.791 10.055 -71.255 1.00 91.69 177 GLN A N 1
ATOM 1371 C CA . GLN A 1 177 ? 48.737 11.013 -71.833 1.00 91.69 177 GLN A CA 1
ATOM 1372 C C . GLN A 1 177 ? 50.090 10.360 -72.110 1.00 91.69 177 GLN A C 1
ATOM 1374 O O . GLN A 1 177 ? 50.623 10.509 -73.209 1.00 91.69 177 GLN A O 1
ATOM 1379 N N . LYS A 1 178 ? 50.617 9.576 -71.162 1.00 93.50 178 LYS A N 1
ATOM 1380 C CA . LYS A 1 178 ? 51.870 8.837 -71.349 1.00 93.50 178 LYS A CA 1
ATOM 1381 C C . LYS A 1 178 ? 51.789 7.858 -72.522 1.00 93.50 178 LYS A C 1
ATOM 1383 O O . LYS A 1 178 ? 52.663 7.882 -73.381 1.00 93.50 178 LYS A O 1
ATOM 1388 N N . VAL A 1 179 ? 50.735 7.041 -72.595 1.00 93.38 179 VAL A N 1
ATOM 1389 C CA . VAL A 1 179 ? 50.531 6.094 -73.709 1.00 93.38 179 VAL A CA 1
ATOM 1390 C C . VAL A 1 179 ? 50.426 6.830 -75.044 1.00 93.38 179 VAL A C 1
ATOM 1392 O O . VAL A 1 179 ? 51.007 6.387 -76.031 1.00 93.38 179 VAL A O 1
ATOM 1395 N N . THR A 1 180 ? 49.729 7.968 -75.075 1.00 90.12 180 THR A N 1
ATOM 1396 C CA . THR A 1 180 ? 49.600 8.794 -76.285 1.00 90.12 180 THR A CA 1
ATOM 1397 C C . THR A 1 180 ? 50.952 9.368 -76.714 1.00 90.12 180 THR A C 1
ATOM 1399 O O . THR A 1 180 ? 51.300 9.281 -77.887 1.00 90.12 180 THR A O 1
ATOM 1402 N N . SER A 1 181 ? 51.746 9.888 -75.773 1.00 91.56 181 SER A N 1
ATOM 1403 C CA . SER A 1 181 ? 53.094 10.406 -76.045 1.00 91.56 181 SER A CA 1
ATOM 1404 C C . SER A 1 181 ? 54.031 9.310 -76.554 1.00 91.56 181 SER A C 1
ATOM 1406 O O . SER A 1 181 ? 54.700 9.498 -77.563 1.00 91.56 181 SER A O 1
ATOM 1408 N N . GLU A 1 182 ? 54.045 8.141 -75.904 1.00 92.44 182 GLU A N 1
ATOM 1409 C CA . GLU A 1 182 ? 54.852 6.993 -76.339 1.00 92.44 182 GLU A CA 1
ATOM 1410 C C . GLU A 1 182 ? 54.421 6.478 -77.721 1.00 92.44 182 GLU A C 1
ATOM 1412 O O . GLU A 1 182 ? 55.259 6.045 -78.515 1.00 92.44 182 GLU A O 1
ATOM 1417 N N . ALA A 1 183 ? 53.120 6.504 -78.026 1.00 90.12 183 ALA A N 1
ATOM 1418 C CA . ALA A 1 183 ? 52.607 6.144 -79.343 1.00 90.12 183 ALA A CA 1
ATOM 1419 C C . ALA A 1 183 ? 53.033 7.158 -80.415 1.00 90.12 183 ALA A C 1
ATOM 1421 O O . ALA A 1 183 ? 53.445 6.737 -81.495 1.00 90.12 183 ALA A O 1
ATOM 1422 N N . GLN A 1 184 ? 52.993 8.460 -80.108 1.00 90.06 184 GLN A N 1
ATOM 1423 C CA . GLN A 1 184 ? 53.443 9.513 -81.019 1.00 90.06 184 GLN A CA 1
ATOM 1424 C C . GLN A 1 184 ? 54.948 9.414 -81.288 1.00 90.06 184 GLN A C 1
ATOM 1426 O O . GLN A 1 184 ? 55.351 9.398 -82.443 1.00 90.06 184 GLN A O 1
ATOM 1431 N N . GLU A 1 185 ? 55.779 9.247 -80.255 1.00 91.62 185 GLU A N 1
ATOM 1432 C CA . GLU A 1 185 ? 57.230 9.074 -80.430 1.00 91.62 185 GLU A CA 1
ATOM 1433 C C . GLU A 1 185 ? 57.565 7.851 -81.295 1.00 91.62 185 GLU A C 1
ATOM 1435 O O . GLU A 1 185 ? 58.444 7.908 -82.162 1.00 91.62 185 GLU A O 1
ATOM 1440 N N . LYS A 1 186 ? 56.854 6.734 -81.091 1.00 91.81 186 LYS A N 1
ATOM 1441 C CA . LYS A 1 186 ? 57.004 5.535 -81.927 1.00 91.81 186 LYS A CA 1
ATOM 1442 C C . LYS A 1 186 ? 56.560 5.782 -83.366 1.00 91.81 186 LYS A C 1
ATOM 1444 O O . LYS A 1 186 ? 57.242 5.317 -84.276 1.00 91.81 186 LYS A O 1
ATOM 1449 N N . ALA A 1 187 ? 55.451 6.492 -83.574 1.00 89.50 187 ALA A N 1
ATOM 1450 C CA . ALA A 1 187 ? 54.970 6.854 -84.903 1.00 89.50 187 ALA A CA 1
ATOM 1451 C C . ALA A 1 187 ? 55.981 7.752 -85.635 1.00 89.50 187 ALA A C 1
ATOM 1453 O O . ALA A 1 187 ? 56.386 7.412 -86.743 1.00 89.50 187 ALA A O 1
ATOM 1454 N N . ASP A 1 188 ? 56.475 8.807 -84.982 1.00 90.12 188 ASP A N 1
ATOM 1455 C CA . ASP A 1 188 ? 57.483 9.722 -85.533 1.00 90.12 188 ASP A CA 1
ATOM 1456 C C . ASP A 1 188 ? 58.791 8.988 -85.874 1.00 90.12 188 ASP A C 1
ATOM 1458 O O . ASP A 1 188 ? 59.442 9.262 -86.885 1.00 90.12 188 ASP A O 1
ATOM 1462 N N . THR A 1 189 ? 59.196 8.033 -85.029 1.00 91.81 189 THR A N 1
ATOM 1463 C CA . THR A 1 189 ? 60.382 7.199 -85.276 1.00 91.81 189 THR A CA 1
ATOM 1464 C C . THR A 1 189 ? 60.171 6.302 -86.492 1.00 91.81 189 THR A C 1
ATOM 1466 O O . THR A 1 189 ? 61.033 6.247 -87.368 1.00 91.81 189 THR A O 1
ATOM 1469 N N . LEU A 1 190 ? 59.014 5.640 -86.584 1.00 91.44 190 LEU A N 1
ATOM 1470 C CA . LEU A 1 190 ? 58.668 4.784 -87.715 1.00 91.44 190 LEU A CA 1
ATOM 1471 C C . LEU A 1 190 ? 58.570 5.581 -89.022 1.00 91.44 190 LEU A C 1
ATOM 1473 O O . LEU A 1 190 ? 59.007 5.092 -90.064 1.00 91.44 190 LEU A O 1
ATOM 1477 N N . GLU A 1 191 ? 58.034 6.801 -88.978 1.00 87.50 191 GLU A N 1
ATOM 1478 C CA . GLU A 1 191 ? 57.965 7.702 -90.129 1.00 87.50 191 GLU A CA 1
ATOM 1479 C C . GLU A 1 191 ? 59.368 8.102 -90.595 1.00 87.50 191 GLU A C 1
ATOM 1481 O O . GLU A 1 191 ? 59.683 7.946 -91.774 1.00 87.50 191 GLU A O 1
ATOM 1486 N N . LYS A 1 192 ? 60.261 8.501 -89.677 1.00 89.88 192 LYS A N 1
ATOM 1487 C CA . LYS A 1 192 ? 61.668 8.799 -90.001 1.00 89.88 192 LYS A CA 1
ATOM 1488 C C . LYS A 1 192 ? 62.405 7.598 -90.587 1.00 89.88 192 LYS A C 1
ATOM 1490 O O . LYS A 1 192 ? 63.144 7.750 -91.557 1.00 89.88 192 LYS A O 1
ATOM 1495 N N . GLU A 1 193 ? 62.226 6.407 -90.017 1.00 89.06 193 GLU A N 1
ATOM 1496 C CA . GLU A 1 193 ? 62.830 5.179 -90.545 1.00 89.06 193 GLU A CA 1
ATOM 1497 C C . GLU A 1 193 ? 62.285 4.822 -91.929 1.00 89.06 193 GLU A C 1
ATOM 1499 O O . GLU A 1 193 ? 63.045 4.408 -92.807 1.00 89.06 193 GLU A O 1
ATOM 1504 N N . SER A 1 194 ? 60.979 4.990 -92.133 1.00 87.12 194 SER A N 1
ATOM 1505 C CA . SER A 1 194 ? 60.325 4.733 -93.416 1.00 87.12 194 SER A CA 1
ATOM 1506 C C . SER A 1 194 ? 60.784 5.728 -94.477 1.00 87.12 194 SER A C 1
ATOM 1508 O O . SER A 1 194 ? 61.110 5.307 -95.584 1.00 87.12 194 SER A O 1
ATOM 1510 N N . GLN A 1 195 ? 60.898 7.014 -94.131 1.00 87.75 195 GLN A N 1
ATOM 1511 C CA . GLN A 1 195 ? 61.433 8.046 -95.016 1.00 87.75 195 GLN A CA 1
ATOM 1512 C C . GLN A 1 195 ? 62.888 7.755 -95.377 1.00 87.75 195 GLN A C 1
ATOM 1514 O O . GLN A 1 195 ? 63.230 7.741 -96.552 1.00 87.75 195 GLN A O 1
ATOM 1519 N N . LYS A 1 196 ? 63.729 7.411 -94.393 1.00 90.50 196 LYS A N 1
ATOM 1520 C CA . LYS A 1 196 ? 65.126 7.041 -94.645 1.00 90.50 196 LYS A CA 1
ATOM 1521 C C . LYS A 1 196 ? 65.237 5.845 -95.595 1.00 90.50 196 LYS A C 1
ATOM 1523 O O . LYS A 1 196 ? 66.037 5.878 -96.523 1.00 90.50 196 LYS A O 1
ATOM 1528 N N . LYS A 1 197 ? 64.427 4.800 -95.393 1.00 89.94 197 LYS A N 1
ATOM 1529 C CA . LYS A 1 197 ? 64.379 3.643 -96.305 1.00 89.94 197 LYS A CA 1
ATOM 1530 C C . LYS A 1 197 ? 63.883 4.029 -97.697 1.00 89.94 197 LYS A C 1
ATOM 1532 O O . LYS A 1 197 ? 64.393 3.501 -98.680 1.00 89.94 197 LYS A O 1
ATOM 1537 N N . ALA A 1 198 ? 62.897 4.919 -97.794 1.00 85.69 198 ALA A N 1
ATOM 1538 C CA . ALA A 1 198 ? 62.419 5.427 -99.074 1.00 85.69 198 ALA A CA 1
ATOM 1539 C C . ALA A 1 198 ? 63.524 6.207 -99.804 1.00 85.69 198 ALA A C 1
ATOM 1541 O O . ALA A 1 198 ? 63.773 5.931 -100.974 1.00 85.69 198 ALA A O 1
ATOM 1542 N N . ASP A 1 199 ? 64.238 7.092 -99.107 1.00 86.75 199 ASP A N 1
ATOM 1543 C CA . ASP A 1 199 ? 65.366 7.852 -99.654 1.00 86.75 199 ASP A CA 1
ATOM 1544 C C . ASP A 1 199 ? 66.508 6.918 -100.099 1.00 86.75 199 ASP A C 1
ATOM 1546 O O . ASP A 1 199 ? 67.064 7.094 -101.181 1.00 86.75 199 ASP A O 1
ATOM 1550 N N . GLU A 1 200 ? 66.826 5.878 -99.316 1.00 88.56 200 GLU A N 1
ATOM 1551 C CA . GLU A 1 200 ? 67.804 4.841 -99.682 1.00 88.56 200 GLU A CA 1
ATOM 1552 C C . GLU A 1 200 ? 67.384 4.075 -100.949 1.00 88.56 200 GLU A C 1
ATOM 1554 O O . GLU A 1 200 ? 68.211 3.858 -101.837 1.00 88.56 200 GLU A O 1
ATOM 1559 N N . LEU A 1 201 ? 66.105 3.699 -101.067 1.00 88.00 201 LEU A N 1
ATOM 1560 C CA . LEU A 1 201 ? 65.565 3.031 -102.255 1.00 88.00 201 LEU A CA 1
ATOM 1561 C C . LEU A 1 201 ? 65.599 3.935 -103.491 1.00 88.00 201 LEU A C 1
ATOM 1563 O O . LEU A 1 201 ? 65.944 3.462 -104.576 1.00 88.00 201 LEU A O 1
ATOM 1567 N N . VAL A 1 202 ? 65.256 5.217 -103.340 1.00 87.38 202 VAL A N 1
ATOM 1568 C CA . VAL A 1 202 ? 65.340 6.207 -104.423 1.00 87.38 202 VAL A CA 1
ATOM 1569 C C . VAL A 1 202 ? 66.792 6.379 -104.858 1.00 87.38 202 VAL A C 1
ATOM 1571 O O . VAL A 1 202 ? 67.075 6.248 -106.045 1.00 87.38 202 VAL A O 1
ATOM 1574 N N . ALA A 1 203 ? 67.728 6.554 -103.924 1.00 87.06 203 ALA A N 1
ATOM 1575 C CA . ALA A 1 203 ? 69.151 6.674 -104.236 1.00 87.06 203 ALA A CA 1
ATOM 1576 C C . ALA A 1 203 ? 69.711 5.411 -104.918 1.00 87.06 203 ALA A C 1
ATOM 1578 O O . ALA A 1 203 ? 70.520 5.496 -105.846 1.00 87.06 203 ALA A O 1
ATOM 1579 N N . GLU A 1 204 ? 69.282 4.215 -104.499 1.00 85.50 204 GLU A N 1
ATOM 1580 C CA . GLU A 1 204 ? 69.664 2.966 -105.165 1.00 85.50 204 GLU A CA 1
ATOM 1581 C C . GLU A 1 204 ? 69.082 2.882 -106.586 1.00 85.50 204 GLU A C 1
ATOM 1583 O O . GLU A 1 204 ? 69.772 2.444 -107.513 1.00 85.50 204 GLU A O 1
ATOM 1588 N N . ALA A 1 205 ? 67.834 3.316 -106.774 1.00 82.12 205 ALA A N 1
ATOM 1589 C CA . ALA A 1 205 ? 67.189 3.379 -108.080 1.00 82.12 205 ALA A CA 1
ATOM 1590 C C . ALA A 1 205 ? 67.880 4.388 -109.011 1.00 82.12 205 ALA A C 1
ATOM 1592 O O . ALA A 1 205 ? 68.147 4.046 -110.162 1.00 82.12 205 ALA A O 1
ATOM 1593 N N . GLU A 1 206 ? 68.242 5.573 -108.514 1.00 82.06 206 GLU A N 1
ATOM 1594 C CA . GLU A 1 206 ? 69.019 6.582 -109.245 1.00 82.06 206 GLU A CA 1
ATOM 1595 C C . GLU A 1 206 ? 70.387 6.034 -109.647 1.00 82.06 206 GLU A C 1
ATOM 1597 O O . GLU A 1 206 ? 70.740 6.063 -110.821 1.00 82.06 206 GLU A O 1
ATOM 1602 N N . LYS A 1 207 ? 71.116 5.400 -108.722 1.00 86.44 207 LYS A N 1
ATOM 1603 C CA . LYS A 1 207 ? 72.412 4.776 -109.029 1.00 86.44 207 LYS A CA 1
ATOM 1604 C C . LYS A 1 207 ? 72.293 3.672 -110.083 1.00 86.44 207 LYS A C 1
ATOM 1606 O O . LYS A 1 207 ? 73.172 3.524 -110.935 1.00 86.44 207 LYS A O 1
ATOM 1611 N N . LYS A 1 208 ? 71.223 2.869 -110.034 1.00 86.94 208 LYS A N 1
ATOM 1612 C CA . LYS A 1 208 ? 70.928 1.869 -111.074 1.00 86.94 208 LYS A CA 1
ATOM 1613 C C . LYS A 1 208 ? 70.605 2.544 -112.408 1.00 86.94 208 LYS A C 1
ATOM 1615 O O . LYS A 1 208 ? 71.116 2.091 -113.430 1.00 86.94 208 LYS A O 1
ATOM 1620 N N . ALA A 1 209 ? 69.813 3.613 -112.405 1.00 80.12 209 ALA A N 1
ATOM 1621 C CA . ALA A 1 209 ? 69.472 4.380 -113.600 1.00 80.12 209 ALA A CA 1
ATOM 1622 C C . ALA A 1 209 ? 70.712 5.026 -114.239 1.00 80.12 209 ALA A C 1
ATOM 1624 O O . ALA A 1 209 ? 70.922 4.863 -115.440 1.00 80.12 209 ALA A O 1
ATOM 1625 N N . ASP A 1 210 ? 71.580 5.650 -113.442 1.00 83.31 210 ASP A N 1
ATOM 1626 C CA . ASP A 1 210 ? 72.853 6.224 -113.885 1.00 83.31 210 ASP A CA 1
ATOM 1627 C C . ASP A 1 210 ? 73.764 5.165 -114.502 1.00 83.31 210 ASP A C 1
ATOM 1629 O O . ASP A 1 210 ? 74.360 5.388 -115.554 1.00 83.31 210 ASP A O 1
ATOM 1633 N N . ASN A 1 211 ? 73.846 3.978 -113.896 1.00 82.44 211 ASN A N 1
ATOM 1634 C CA . ASN A 1 211 ? 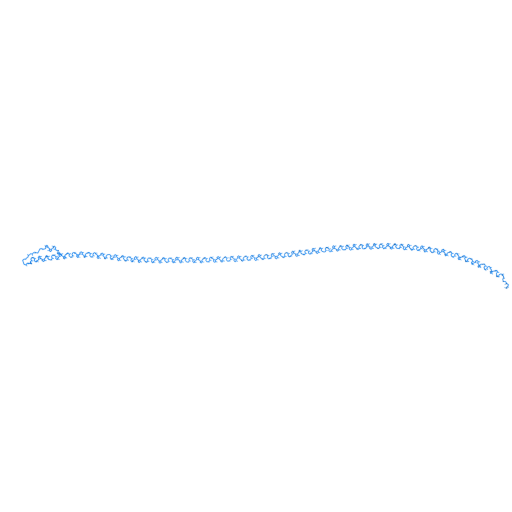74.638 2.876 -114.438 1.00 82.44 211 ASN A CA 1
ATOM 1635 C C . ASN A 1 211 ? 74.055 2.367 -115.771 1.00 82.44 211 ASN A C 1
ATOM 1637 O O . ASN A 1 211 ? 74.791 2.114 -116.724 1.00 82.44 211 ASN A O 1
ATOM 1641 N N . ILE A 1 212 ? 72.726 2.270 -115.892 1.00 82.00 212 ILE A N 1
ATOM 1642 C CA . ILE A 1 212 ? 72.065 1.937 -117.164 1.00 82.00 212 ILE A CA 1
ATOM 1643 C C . ILE A 1 212 ? 72.365 3.006 -118.222 1.00 82.00 212 ILE A C 1
ATOM 1645 O O . ILE A 1 212 ? 72.737 2.651 -119.340 1.00 82.00 212 ILE A O 1
ATOM 1649 N N . MET A 1 213 ? 72.259 4.294 -117.881 1.00 77.44 213 MET A N 1
ATOM 1650 C CA . MET A 1 213 ? 72.577 5.397 -118.791 1.00 77.44 213 MET A CA 1
ATOM 1651 C C . MET A 1 213 ? 74.049 5.413 -119.197 1.00 77.44 213 MET A C 1
ATOM 1653 O O . MET A 1 213 ? 74.345 5.601 -120.375 1.00 77.44 213 MET A O 1
ATOM 1657 N N . TYR A 1 214 ? 74.969 5.174 -118.263 1.00 79.75 214 TYR A N 1
ATOM 1658 C CA . TYR A 1 214 ? 76.398 5.075 -118.542 1.00 79.75 214 TYR A CA 1
ATOM 1659 C C . TYR A 1 214 ? 76.688 3.935 -119.522 1.00 79.75 214 TYR A C 1
ATOM 1661 O O . TYR A 1 214 ? 77.304 4.167 -120.558 1.00 79.75 214 TYR A O 1
ATOM 1669 N N . ASN A 1 215 ? 76.161 2.733 -119.264 1.00 81.81 215 ASN A N 1
ATOM 1670 C CA . ASN A 1 215 ? 76.316 1.588 -120.167 1.00 81.81 215 ASN A CA 1
ATOM 1671 C C . ASN A 1 215 ? 75.657 1.828 -121.535 1.00 81.81 215 ASN A C 1
ATOM 1673 O O . ASN A 1 215 ? 76.176 1.393 -122.564 1.00 81.81 215 ASN A O 1
ATOM 1677 N N . ALA A 1 216 ? 74.514 2.517 -121.570 1.00 78.50 216 ALA A N 1
ATOM 1678 C CA . ALA A 1 216 ? 73.847 2.891 -122.813 1.00 78.50 216 ALA A CA 1
ATOM 1679 C C . ALA A 1 216 ? 74.674 3.905 -123.614 1.00 78.50 216 ALA A C 1
ATOM 1681 O O . ALA A 1 216 ? 74.793 3.764 -124.829 1.00 78.50 216 ALA A O 1
ATOM 1682 N N . LYS A 1 217 ? 75.284 4.885 -122.939 1.00 77.81 217 LYS A N 1
ATOM 1683 C CA . LYS A 1 217 ? 76.164 5.882 -123.552 1.00 77.81 217 LYS A CA 1
ATOM 1684 C C . LYS A 1 217 ? 77.451 5.249 -124.071 1.00 77.81 217 LYS A C 1
ATOM 1686 O O . LYS A 1 217 ? 77.815 5.494 -125.210 1.00 77.81 217 LYS A O 1
ATOM 1691 N N . GLU A 1 218 ? 78.069 4.359 -123.299 1.00 80.31 218 GLU A N 1
ATOM 1692 C CA . GLU A 1 218 ? 79.263 3.626 -123.730 1.00 80.31 218 GLU A CA 1
ATOM 1693 C C . GLU A 1 218 ? 78.965 2.748 -124.959 1.00 80.31 218 GLU A C 1
ATOM 1695 O O . GLU A 1 218 ? 79.742 2.710 -125.912 1.00 80.31 218 GLU A O 1
ATOM 1700 N N . ARG A 1 219 ? 77.790 2.097 -124.995 1.00 80.69 219 ARG A N 1
ATOM 1701 C CA . ARG A 1 219 ? 77.306 1.392 -126.194 1.00 80.69 219 ARG A CA 1
ATOM 1702 C C . ARG A 1 219 ? 77.073 2.335 -127.372 1.00 80.69 219 ARG A C 1
ATOM 1704 O O . ARG A 1 219 ? 77.451 1.986 -128.485 1.00 80.69 219 ARG A O 1
ATOM 1711 N N . ALA A 1 220 ? 76.462 3.497 -127.150 1.00 75.12 220 ALA A N 1
ATOM 1712 C CA . ALA A 1 220 ? 76.225 4.484 -128.200 1.00 75.12 220 ALA A CA 1
ATOM 1713 C C . ALA A 1 220 ? 77.543 5.021 -128.784 1.00 75.12 220 ALA A C 1
ATOM 1715 O O . ALA A 1 220 ? 77.676 5.107 -130.004 1.00 75.12 220 ALA A O 1
ATOM 1716 N N . ASP A 1 221 ? 78.535 5.299 -127.937 1.00 78.38 221 ASP A N 1
ATOM 1717 C CA . ASP A 1 221 ? 79.860 5.761 -128.353 1.00 78.38 221 ASP A CA 1
ATOM 1718 C C . ASP A 1 221 ? 80.614 4.675 -129.141 1.00 78.38 221 ASP A C 1
ATOM 1720 O O . ASP A 1 221 ? 81.206 4.980 -130.177 1.00 78.38 221 ASP A O 1
ATOM 1724 N N . ARG A 1 222 ? 80.528 3.397 -128.732 1.00 77.25 222 ARG A N 1
ATOM 1725 C CA . ARG A 1 222 ? 81.071 2.267 -129.516 1.00 77.25 222 ARG A CA 1
ATOM 1726 C C . ARG A 1 222 ? 80.398 2.134 -130.882 1.00 77.25 222 ARG A C 1
ATOM 1728 O O . ARG A 1 222 ? 81.093 2.004 -131.881 1.00 77.25 222 ARG A O 1
ATOM 1735 N N . ILE A 1 223 ? 79.069 2.237 -130.946 1.00 77.25 223 ILE A N 1
ATOM 1736 C CA . ILE A 1 223 ? 78.330 2.199 -132.219 1.00 77.25 223 ILE A CA 1
ATOM 1737 C C . ILE A 1 223 ? 78.756 3.364 -133.123 1.00 77.25 223 ILE A C 1
ATOM 1739 O O . ILE A 1 223 ? 78.977 3.161 -134.316 1.00 77.25 223 ILE A O 1
ATOM 1743 N N . MET A 1 224 ? 78.914 4.577 -132.584 1.00 74.94 224 MET A N 1
ATOM 1744 C CA . MET A 1 224 ? 79.394 5.725 -133.361 1.00 74.94 224 MET A CA 1
ATOM 1745 C C . MET A 1 224 ? 80.836 5.544 -133.845 1.00 74.94 224 MET A C 1
ATOM 1747 O O . MET A 1 224 ? 81.137 5.924 -134.976 1.00 74.94 224 MET A O 1
ATOM 1751 N N . ALA A 1 225 ? 81.714 4.946 -133.036 1.00 75.75 225 ALA A N 1
ATOM 1752 C CA . ALA A 1 225 ? 83.082 4.631 -133.436 1.00 75.75 225 ALA A CA 1
ATOM 1753 C C . ALA A 1 225 ? 83.122 3.595 -134.572 1.00 75.75 225 ALA A C 1
ATOM 1755 O O . ALA A 1 225 ? 83.771 3.850 -135.586 1.00 75.75 225 ALA A O 1
ATOM 1756 N N . ASP A 1 226 ? 82.359 2.504 -134.462 1.00 76.12 226 ASP A N 1
ATOM 1757 C CA . ASP A 1 226 ? 82.244 1.478 -135.510 1.00 76.12 226 ASP A CA 1
ATOM 1758 C C . ASP A 1 226 ? 81.646 2.055 -136.804 1.00 76.12 226 ASP A C 1
ATOM 1760 O O . ASP A 1 226 ? 82.092 1.748 -137.913 1.00 76.12 226 ASP A O 1
ATOM 1764 N N . THR A 1 227 ? 80.663 2.953 -136.676 1.00 70.44 227 THR A N 1
ATOM 1765 C CA . THR A 1 227 ? 80.048 3.645 -137.821 1.00 70.44 227 THR A CA 1
ATOM 1766 C C . THR A 1 227 ? 81.044 4.590 -138.491 1.00 70.44 227 THR A C 1
ATOM 1768 O O . THR A 1 227 ? 81.099 4.658 -139.717 1.00 70.44 227 THR A O 1
ATOM 1771 N N . LYS A 1 228 ? 81.861 5.303 -137.707 1.00 71.56 228 LYS A N 1
ATOM 1772 C CA . LYS A 1 228 ? 82.907 6.191 -138.223 1.00 71.56 228 LYS A CA 1
ATOM 1773 C C . LYS A 1 228 ? 84.019 5.405 -138.916 1.00 71.56 228 LYS A C 1
ATOM 1775 O O . LYS A 1 228 ? 84.420 5.780 -140.009 1.00 71.56 228 LYS A O 1
ATOM 1780 N N . GLN A 1 229 ? 84.450 4.288 -138.334 1.00 76.31 229 GLN A N 1
ATOM 1781 C CA . GLN A 1 229 ? 85.425 3.392 -138.950 1.00 76.31 229 GLN A CA 1
ATOM 1782 C C . GLN A 1 229 ? 84.900 2.816 -140.274 1.00 76.31 229 GLN A C 1
ATOM 1784 O O . GLN A 1 229 ? 85.613 2.834 -141.274 1.00 76.31 229 GLN A O 1
ATOM 1789 N N . SER A 1 230 ? 83.634 2.390 -140.306 1.00 73.31 230 SER A N 1
ATOM 1790 C CA . SER A 1 230 ? 82.984 1.922 -141.538 1.00 73.31 230 SER A CA 1
ATOM 1791 C C . SER A 1 230 ? 82.866 3.037 -142.586 1.00 73.31 230 SER A C 1
ATOM 1793 O O . SER A 1 230 ? 83.083 2.802 -143.772 1.00 73.31 230 SER A O 1
ATOM 1795 N N . ALA A 1 231 ? 82.550 4.269 -142.171 1.00 67.06 231 ALA A N 1
ATOM 1796 C CA . ALA A 1 231 ? 82.494 5.422 -143.068 1.00 67.06 231 ALA A CA 1
ATOM 1797 C C . ALA A 1 231 ? 83.875 5.767 -143.652 1.00 67.06 231 ALA A C 1
ATOM 1799 O O . ALA A 1 231 ? 83.978 6.035 -144.848 1.00 67.06 231 ALA A O 1
ATOM 1800 N N . ASP A 1 232 ? 84.936 5.707 -142.845 1.00 70.38 232 ASP A N 1
ATOM 1801 C CA . ASP A 1 232 ? 86.308 5.959 -143.292 1.00 70.38 232 ASP A CA 1
ATOM 1802 C C . ASP A 1 232 ? 86.801 4.870 -144.271 1.00 70.38 232 ASP A C 1
ATOM 1804 O O . ASP A 1 232 ? 87.468 5.193 -145.259 1.00 70.38 232 ASP A O 1
ATOM 1808 N N . GLU A 1 233 ? 86.414 3.600 -144.082 1.00 72.06 233 GLU A N 1
ATOM 1809 C CA . GLU A 1 233 ? 86.663 2.524 -145.059 1.00 72.06 233 GLU A CA 1
ATOM 1810 C C . GLU A 1 233 ? 85.938 2.759 -146.391 1.00 72.06 233 GLU A C 1
ATOM 1812 O O . GLU A 1 233 ? 86.550 2.632 -147.454 1.00 72.06 233 GLU A O 1
ATOM 1817 N N . VAL A 1 234 ? 84.666 3.170 -146.358 1.00 71.19 234 VAL A N 1
ATOM 1818 C CA . VAL A 1 234 ? 83.895 3.494 -147.573 1.00 71.19 234 VAL A CA 1
ATOM 1819 C C . VAL A 1 234 ? 84.496 4.697 -148.305 1.00 71.19 234 VAL A C 1
ATOM 1821 O O . VAL A 1 234 ? 84.593 4.691 -149.535 1.00 71.19 234 VAL A O 1
ATOM 1824 N N . ILE A 1 235 ? 84.943 5.725 -147.577 1.00 70.00 235 ILE A N 1
ATOM 1825 C CA . ILE A 1 235 ? 85.609 6.897 -148.165 1.00 70.00 235 ILE A CA 1
ATOM 1826 C C . ILE A 1 235 ? 86.932 6.491 -148.827 1.00 70.00 235 ILE A C 1
ATOM 1828 O O . ILE A 1 235 ? 87.232 6.963 -149.927 1.00 70.00 235 ILE A O 1
ATOM 1832 N N . LYS A 1 236 ? 87.703 5.590 -148.207 1.00 73.75 236 LYS A N 1
ATOM 1833 C CA . LYS A 1 236 ? 88.948 5.066 -148.781 1.00 73.75 236 LYS A CA 1
ATOM 1834 C C . LYS A 1 236 ? 88.700 4.269 -150.068 1.00 73.75 236 LYS A C 1
ATOM 1836 O O . LYS A 1 236 ? 89.331 4.569 -151.080 1.00 73.75 236 LYS A O 1
ATOM 1841 N N . ASP A 1 237 ? 87.739 3.343 -150.063 1.00 71.44 237 ASP A N 1
ATOM 1842 C CA . ASP A 1 237 ? 87.381 2.529 -151.241 1.00 71.44 237 ASP A CA 1
ATOM 1843 C C . ASP A 1 237 ? 86.848 3.400 -152.399 1.00 71.44 237 ASP A C 1
ATOM 1845 O O . ASP A 1 237 ? 87.129 3.169 -153.577 1.00 71.44 237 ASP A O 1
ATOM 1849 N N . THR A 1 238 ? 86.133 4.482 -152.070 1.00 65.69 238 THR A N 1
ATOM 1850 C CA . THR A 1 238 ? 85.641 5.451 -153.063 1.00 65.69 238 THR A CA 1
ATOM 1851 C C . THR A 1 238 ? 86.782 6.269 -153.679 1.00 65.69 238 THR A C 1
ATOM 1853 O O . THR A 1 238 ? 86.744 6.570 -154.876 1.00 65.69 238 THR A O 1
ATOM 1856 N N . ARG A 1 239 ? 87.810 6.611 -152.890 1.00 65.38 239 ARG A N 1
ATOM 1857 C CA . ARG A 1 239 ? 88.990 7.360 -153.345 1.00 65.38 239 ARG A CA 1
ATOM 1858 C C . ARG A 1 239 ? 89.883 6.529 -154.267 1.00 65.38 239 ARG A C 1
ATOM 1860 O O . ARG A 1 239 ? 90.274 7.017 -155.322 1.00 65.38 239 ARG A O 1
ATOM 1867 N N . GLU A 1 240 ? 90.130 5.267 -153.924 1.00 70.56 240 GLU A N 1
ATOM 1868 C CA . GLU A 1 240 ? 90.916 4.355 -154.769 1.00 70.56 240 GLU A CA 1
ATOM 1869 C C . GLU A 1 240 ? 90.234 4.141 -156.138 1.00 70.56 240 GLU A C 1
ATOM 1871 O O . GLU A 1 240 ? 90.874 4.278 -157.181 1.00 70.56 240 GLU A O 1
ATOM 1876 N N . LYS A 1 241 ? 88.902 3.972 -156.164 1.00 71.31 241 LYS A N 1
ATOM 1877 C CA . LYS A 1 241 ? 88.123 3.871 -157.417 1.00 71.31 241 LYS A CA 1
ATOM 1878 C C . LYS A 1 241 ? 88.075 5.163 -158.243 1.00 71.31 241 LYS A C 1
ATOM 1880 O O . LYS A 1 241 ? 87.905 5.103 -159.463 1.00 71.31 241 LYS A O 1
ATOM 1885 N N . THR A 1 242 ? 88.174 6.339 -157.616 1.00 62.78 242 THR A N 1
ATOM 1886 C CA . THR A 1 242 ? 88.216 7.620 -158.350 1.00 62.78 242 THR A CA 1
ATOM 1887 C C . THR A 1 242 ? 89.598 7.902 -158.932 1.00 62.78 242 THR A C 1
ATOM 1889 O O . THR A 1 242 ? 89.675 8.426 -160.044 1.00 62.78 242 THR A O 1
ATOM 1892 N N . GLU A 1 243 ? 90.673 7.504 -158.250 1.00 63.56 243 GLU A N 1
ATOM 1893 C CA . GLU A 1 243 ? 92.042 7.609 -158.769 1.00 63.56 243 GLU A CA 1
ATOM 1894 C C . GLU A 1 243 ? 92.286 6.650 -159.953 1.00 63.56 243 GLU A C 1
ATOM 1896 O O . GLU A 1 243 ? 92.885 7.067 -160.948 1.00 63.56 243 GLU A O 1
ATOM 1901 N N . GLU A 1 244 ? 91.722 5.433 -159.940 1.00 68.38 244 GLU A N 1
ATOM 1902 C CA . GLU A 1 244 ? 91.748 4.517 -161.099 1.00 68.38 244 GLU A CA 1
ATOM 1903 C C . GLU A 1 244 ? 91.047 5.108 -162.337 1.00 68.38 244 GLU A C 1
ATOM 1905 O O . GLU A 1 244 ? 91.617 5.130 -163.431 1.00 68.38 244 GLU A O 1
ATOM 1910 N N . LYS A 1 245 ? 89.841 5.673 -162.168 1.00 66.75 245 LYS A N 1
ATOM 1911 C CA . LYS A 1 245 ? 89.092 6.306 -163.272 1.00 66.75 245 LYS A CA 1
ATOM 1912 C C . LYS A 1 245 ? 89.774 7.559 -163.829 1.00 66.75 245 LYS A C 1
ATOM 1914 O O . LYS A 1 245 ? 89.673 7.830 -165.026 1.00 66.75 245 LYS A O 1
ATOM 1919 N N . LEU A 1 246 ? 90.470 8.330 -162.991 1.00 62.25 246 LEU A N 1
ATOM 1920 C CA . LEU A 1 246 ? 91.245 9.499 -163.424 1.00 62.25 246 LEU A CA 1
ATOM 1921 C C . LEU A 1 246 ? 92.497 9.096 -164.218 1.00 62.25 246 LEU A C 1
ATOM 1923 O O . LEU A 1 246 ? 92.817 9.747 -165.215 1.00 62.25 246 LEU A O 1
ATOM 1927 N N . ALA A 1 247 ? 93.161 8.000 -163.841 1.00 66.38 247 ALA A N 1
ATOM 1928 C CA . ALA A 1 247 ? 94.291 7.456 -164.593 1.00 66.38 247 ALA A CA 1
ATOM 1929 C C . ALA A 1 247 ? 93.871 6.909 -165.974 1.00 66.38 247 ALA A C 1
ATOM 1931 O O . ALA A 1 247 ? 94.589 7.088 -166.962 1.00 66.38 247 ALA A O 1
ATOM 1932 N N . GLU A 1 248 ? 92.689 6.296 -166.066 1.00 62.69 248 GLU A N 1
ATOM 1933 C CA . GLU A 1 248 ? 92.130 5.773 -167.319 1.00 62.69 248 GLU A CA 1
ATOM 1934 C C . GLU A 1 248 ? 91.712 6.902 -168.283 1.00 62.69 248 GLU A C 1
ATOM 1936 O O . GLU A 1 248 ? 92.033 6.868 -169.474 1.00 62.69 248 GLU A O 1
ATOM 1941 N N . SER A 1 249 ? 91.119 7.974 -167.748 1.00 60.06 249 SER A N 1
ATOM 1942 C CA . SER A 1 249 ? 90.771 9.185 -168.507 1.00 60.06 249 SER A CA 1
ATOM 1943 C C . SER A 1 249 ? 92.016 9.957 -168.988 1.00 60.06 249 SER A C 1
ATOM 1945 O O . SER A 1 249 ? 92.059 10.471 -170.109 1.00 60.06 249 SER A O 1
ATOM 1947 N N . GLY A 1 250 ? 93.095 9.955 -168.194 1.00 63.00 250 GLY A N 1
ATOM 1948 C CA . GLY A 1 250 ? 94.392 10.518 -168.589 1.00 63.00 250 GLY A CA 1
ATOM 1949 C C . GLY A 1 250 ? 95.038 9.809 -169.789 1.00 63.00 250 GLY A C 1
ATOM 1950 O O . GLY A 1 250 ? 95.626 10.470 -170.648 1.00 63.00 250 GLY A O 1
ATOM 1951 N N . LYS A 1 251 ? 94.883 8.480 -169.909 1.00 67.25 251 LYS A N 1
ATOM 1952 C CA . LYS A 1 251 ? 95.363 7.718 -171.080 1.00 67.25 251 LYS A CA 1
ATOM 1953 C C . LYS A 1 251 ? 94.584 8.049 -172.357 1.00 67.25 251 LYS A C 1
ATOM 1955 O O . LYS A 1 251 ? 95.203 8.194 -173.411 1.00 67.25 251 LYS A O 1
ATOM 1960 N N . GLN A 1 252 ? 93.268 8.246 -172.266 1.00 65.00 252 GLN A N 1
ATOM 1961 C CA . GLN A 1 252 ? 92.434 8.607 -173.423 1.00 65.00 252 GLN A CA 1
ATOM 1962 C C . GLN A 1 252 ? 92.754 10.008 -173.975 1.00 65.00 252 GLN A C 1
ATOM 1964 O O . GLN A 1 252 ? 92.773 10.210 -175.191 1.00 65.00 252 GLN A O 1
ATOM 1969 N N . ILE A 1 253 ? 93.088 10.972 -173.108 1.00 63.16 253 ILE A N 1
ATOM 1970 C CA . ILE A 1 253 ? 93.512 12.320 -173.531 1.00 63.16 253 ILE A CA 1
ATOM 1971 C C . ILE A 1 253 ? 94.864 12.281 -174.269 1.00 63.16 253 ILE A C 1
ATOM 1973 O O . ILE A 1 253 ? 95.061 13.004 -175.253 1.00 63.16 253 ILE A O 1
ATOM 1977 N N . ALA A 1 254 ? 95.790 11.414 -173.848 1.00 64.69 254 ALA A N 1
ATOM 1978 C CA . ALA A 1 254 ? 97.084 11.258 -174.513 1.00 64.69 254 ALA A CA 1
ATOM 1979 C C . ALA A 1 254 ? 96.950 10.669 -175.934 1.00 64.69 254 ALA A C 1
ATOM 1981 O O . ALA A 1 254 ? 97.616 11.147 -176.856 1.00 64.69 254 ALA A O 1
ATOM 1982 N N . GLU A 1 255 ? 96.050 9.700 -176.141 1.00 64.50 255 GLU A N 1
ATOM 1983 C CA . GLU A 1 255 ? 95.758 9.143 -177.473 1.00 64.50 255 GLU A CA 1
ATOM 1984 C C . GLU A 1 255 ? 95.093 10.164 -178.406 1.00 64.50 255 GLU A C 1
ATOM 1986 O O . GLU A 1 255 ? 95.525 10.323 -179.551 1.00 64.50 255 GLU A O 1
ATOM 1991 N N . LEU A 1 256 ? 94.113 10.928 -177.910 1.00 61.22 256 LEU A N 1
ATOM 1992 C CA . LEU A 1 256 ? 93.457 11.990 -178.685 1.00 61.22 256 LEU A CA 1
ATOM 1993 C C . LEU A 1 256 ? 94.445 13.082 -179.119 1.00 61.22 256 LEU A C 1
ATOM 1995 O O . LEU A 1 256 ? 94.415 13.533 -180.265 1.00 61.22 256 LEU A O 1
ATOM 1999 N N . THR A 1 257 ? 95.387 13.451 -178.249 1.00 64.88 257 THR A N 1
ATOM 2000 C CA . THR A 1 257 ? 96.423 14.446 -178.577 1.00 64.88 257 THR A CA 1
ATOM 2001 C C . THR A 1 257 ? 97.401 13.923 -179.641 1.00 64.88 257 THR A C 1
ATOM 2003 O O . THR A 1 257 ? 97.851 14.679 -180.506 1.00 64.88 257 THR A O 1
ATOM 2006 N N . GLY A 1 258 ? 97.699 12.618 -179.634 1.00 64.75 258 GLY A N 1
ATOM 2007 C CA . GLY A 1 258 ? 98.511 11.964 -180.666 1.00 64.75 258 GLY A CA 1
ATOM 2008 C C . GLY A 1 258 ? 97.843 11.946 -182.045 1.00 64.75 258 GLY A C 1
ATOM 2009 O O . GLY A 1 258 ? 98.518 12.132 -183.061 1.00 64.75 258 GLY A O 1
ATOM 2010 N N . ILE A 1 259 ? 96.517 11.791 -182.084 1.00 65.62 259 ILE A N 1
ATOM 2011 C CA . ILE A 1 259 ? 95.722 11.837 -183.319 1.00 65.62 259 ILE A CA 1
ATOM 2012 C C . ILE A 1 259 ? 95.668 13.267 -183.880 1.00 65.62 259 ILE A C 1
ATOM 2014 O O . ILE A 1 259 ? 95.908 13.459 -185.073 1.00 65.62 259 ILE A O 1
ATOM 2018 N N . VAL A 1 260 ? 95.464 14.282 -183.030 1.00 64.25 260 VAL A N 1
ATOM 2019 C CA . VAL A 1 260 ? 95.466 15.700 -183.449 1.00 64.25 260 VAL A CA 1
ATOM 2020 C C . VAL A 1 260 ? 96.826 16.117 -184.021 1.00 64.25 260 VAL A C 1
ATOM 2022 O O . VAL A 1 260 ? 96.878 16.810 -185.035 1.00 64.25 260 VAL A O 1
ATOM 2025 N N . ARG A 1 261 ? 97.940 15.629 -183.456 1.00 64.06 261 ARG A N 1
ATOM 2026 C CA . ARG A 1 261 ? 99.288 15.915 -183.979 1.00 64.06 261 ARG A CA 1
ATOM 2027 C C . ARG A 1 261 ? 99.541 15.284 -185.358 1.00 64.06 261 ARG A C 1
ATOM 2029 O O . ARG A 1 261 ? 100.196 15.905 -186.189 1.00 64.06 261 ARG A O 1
ATOM 2036 N N . LYS A 1 262 ? 98.999 14.089 -185.629 1.00 63.72 262 LYS A N 1
ATOM 2037 C CA . LYS A 1 262 ? 99.060 13.457 -186.964 1.00 63.72 262 LYS A CA 1
ATOM 2038 C C . LYS A 1 262 ? 98.155 14.153 -187.989 1.00 63.72 262 LYS A C 1
ATOM 2040 O O . LYS A 1 262 ? 98.537 14.249 -189.148 1.00 63.72 262 LYS A O 1
ATOM 2045 N N . LEU A 1 263 ? 97.002 14.680 -187.569 1.00 60.19 263 LEU A N 1
ATOM 2046 C CA . LEU A 1 263 ? 96.096 15.444 -188.438 1.00 60.19 263 LEU A CA 1
ATOM 2047 C C . LEU A 1 263 ? 96.637 16.839 -188.790 1.00 60.19 263 LEU A C 1
ATOM 2049 O O . LEU A 1 263 ? 96.471 17.269 -189.927 1.00 60.19 263 LEU A O 1
ATOM 2053 N N . MET A 1 264 ? 97.330 17.516 -187.865 1.00 59.09 264 MET A N 1
ATOM 2054 C CA . MET A 1 264 ? 98.007 18.789 -188.160 1.00 59.09 264 MET A CA 1
ATOM 2055 C C . MET A 1 264 ? 99.214 18.612 -189.094 1.00 59.09 264 MET A C 1
ATOM 2057 O O . MET A 1 264 ? 99.396 19.432 -189.986 1.00 59.09 264 MET A O 1
ATOM 2061 N N . GLY A 1 265 ? 99.962 17.505 -188.987 1.00 59.59 265 GLY A N 1
ATOM 2062 C CA . GLY A 1 265 ? 101.033 17.178 -189.942 1.00 59.59 265 GLY A CA 1
ATOM 2063 C C . GLY A 1 265 ? 100.533 16.936 -191.375 1.00 59.59 265 GLY A C 1
ATOM 2064 O O . GLY A 1 265 ? 101.173 17.368 -192.327 1.00 59.59 265 GLY A O 1
ATOM 2065 N N . CYS A 1 266 ? 99.351 16.331 -191.542 1.00 57.97 266 CYS A N 1
ATOM 2066 C CA . CYS A 1 266 ? 98.741 16.153 -192.866 1.00 57.97 266 CYS A CA 1
ATOM 2067 C C . CYS A 1 266 ? 98.147 17.450 -193.457 1.00 57.97 266 CYS A C 1
ATOM 2069 O O . CYS A 1 266 ? 97.957 17.523 -194.670 1.00 57.97 266 CYS A O 1
ATOM 2071 N N . TYR A 1 267 ? 97.853 18.473 -192.643 1.00 55.91 267 TYR A N 1
ATOM 2072 C CA . TYR A 1 267 ? 97.367 19.771 -193.138 1.00 55.91 267 TYR A CA 1
ATOM 2073 C C . TYR A 1 267 ? 98.511 20.636 -193.703 1.00 55.91 267 TYR A C 1
ATOM 2075 O O . TYR A 1 267 ? 98.324 21.313 -194.715 1.00 55.91 267 TYR A O 1
ATOM 2083 N N . ASP A 1 268 ? 99.717 20.535 -193.133 1.00 55.91 268 ASP A N 1
ATOM 2084 C CA . ASP A 1 268 ? 100.915 21.228 -193.637 1.00 55.91 268 ASP A CA 1
ATOM 2085 C C . ASP A 1 268 ? 101.440 20.636 -194.971 1.00 55.91 268 ASP A C 1
ATOM 2087 O O . ASP A 1 268 ? 101.974 21.364 -195.813 1.00 55.91 268 ASP A O 1
ATOM 2091 N N . GLU A 1 269 ? 101.204 19.343 -195.238 1.00 54.81 269 GLU A N 1
ATOM 2092 C CA . GLU A 1 269 ? 101.521 18.699 -196.530 1.00 54.81 269 GLU A CA 1
ATOM 2093 C C . GLU A 1 269 ? 100.449 18.945 -197.621 1.00 54.81 269 GLU A C 1
ATOM 2095 O O . GLU A 1 269 ? 100.772 18.985 -198.813 1.00 54.81 269 GLU A O 1
ATOM 2100 N N . TYR A 1 270 ? 99.191 19.217 -197.247 1.00 55.09 270 TYR A N 1
ATOM 2101 C CA . TYR A 1 270 ? 98.131 19.609 -198.193 1.00 55.09 270 TYR A CA 1
ATOM 2102 C C . TYR A 1 270 ? 98.249 21.079 -198.639 1.00 55.09 270 TYR A C 1
ATOM 2104 O O . TYR A 1 270 ? 98.001 21.392 -199.803 1.00 55.09 270 TYR A O 1
ATOM 2112 N N . ASN A 1 271 ? 98.730 21.980 -197.774 1.00 52.25 271 ASN A N 1
ATOM 2113 C CA . ASN A 1 271 ? 98.978 23.379 -198.155 1.00 52.25 271 ASN A CA 1
ATOM 2114 C C . ASN A 1 271 ? 100.279 23.581 -198.963 1.00 52.25 271 ASN A C 1
ATOM 2116 O O . ASN A 1 271 ? 100.465 24.628 -199.576 1.00 52.25 271 ASN A O 1
ATOM 2120 N N . SER A 1 272 ? 101.156 22.572 -199.015 1.00 55.12 272 SER A N 1
ATOM 2121 C CA . SER A 1 272 ? 102.363 22.571 -199.861 1.00 55.12 272 SER A CA 1
ATOM 2122 C C . SER A 1 272 ? 102.137 21.967 -201.260 1.00 55.12 272 SER A C 1
ATOM 2124 O O . SER A 1 272 ? 103.059 21.952 -202.073 1.00 55.12 272 SER A O 1
ATOM 2126 N N . SER A 1 273 ? 100.924 21.484 -201.573 1.00 53.34 273 SER A N 1
ATOM 2127 C CA . SER A 1 273 ? 100.601 20.838 -202.860 1.00 53.34 273 SER A CA 1
ATOM 2128 C C . SER A 1 273 ? 99.372 21.407 -203.591 1.00 53.34 273 SER A C 1
ATOM 2130 O O . SER A 1 273 ? 98.929 20.826 -204.583 1.00 53.34 273 SER A O 1
ATOM 2132 N N . LEU A 1 274 ? 98.882 22.590 -203.190 1.00 46.59 274 LEU A N 1
ATOM 2133 C CA . LEU A 1 274 ? 97.883 23.363 -203.937 1.00 46.59 274 LEU A CA 1
ATOM 2134 C C . LEU A 1 274 ? 98.448 24.736 -204.366 1.00 46.59 274 LEU A C 1
ATOM 2136 O O . LEU A 1 274 ? 98.378 25.714 -203.637 1.00 46.59 274 LEU A O 1
ATOM 2140 N N . THR A 1 275 ? 99.010 24.760 -205.580 1.00 42.09 275 THR A N 1
ATOM 2141 C CA . THR A 1 275 ? 98.657 25.712 -206.656 1.00 42.09 275 THR A CA 1
ATOM 2142 C C . THR A 1 275 ? 98.712 27.205 -206.283 1.00 42.09 275 THR A C 1
ATOM 2144 O O . THR A 1 275 ? 97.821 27.733 -205.636 1.00 42.09 275 THR A O 1
ATOM 2147 N N . ILE A 1 276 ? 99.744 27.946 -206.700 1.00 50.69 276 ILE A N 1
ATOM 2148 C CA . ILE A 1 276 ? 99.704 28.655 -207.996 1.00 50.69 276 ILE A CA 1
ATOM 2149 C C . ILE A 1 276 ? 98.350 29.368 -208.179 1.00 50.69 276 ILE A C 1
ATOM 2151 O O . ILE A 1 276 ? 97.543 29.000 -209.025 1.00 50.69 276 ILE A O 1
ATOM 2155 N N . PHE A 1 277 ? 98.087 30.354 -207.327 1.00 40.34 277 PHE A N 1
ATOM 2156 C CA . PHE A 1 277 ? 98.031 31.766 -207.709 1.00 40.34 277 PHE A CA 1
ATOM 2157 C C . PHE A 1 277 ? 98.449 32.626 -206.516 1.00 40.34 277 PHE A C 1
ATOM 2159 O O . PHE A 1 277 ? 98.087 32.260 -205.377 1.00 40.34 277 PHE A O 1
#

Radius of gyration: 115.12 Å; Cα contacts (8 Å, |Δi|>4): 13; chains: 1; bounding box: 190×58×331 Å

Sequence (277 aa):
MLTPIDIQNHVLKSTMGGYNKKETDDFIESIQVSYEQLYKENSDLKKKITTLSEGIQYYKQMEGTLQKTLVLAEQTASETLETSKTAAAQVEKESRAKAEVMLREAKSRADGLVADAQEKANKLTRESEERAASLKKESEKTAAALKLESETKAETLTKESEERAAAVTKEAEEKAQKVTSEAQEKADTLEKESQKKADELVAEAEKKADNIMYNAKERADRIMADTKQSADEVIKDTREKTEEKLAESGKQIAELTGIVRKLMGCYDEYNSSLTIF

Mean predicted aligned error: 17.84 Å

Solvent-accessible surface area (backbone atoms only — not comparable to full-atom values): 14940 Å² total; per-residue (Å²): 133,87,49,51,68,54,57,72,71,57,80,83,82,89,56,98,89,58,80,60,63,66,65,51,50,57,50,50,51,54,50,36,55,54,48,39,51,52,50,50,51,52,52,53,50,50,52,51,51,51,54,52,51,51,50,51,52,51,51,52,53,49,50,55,49,51,54,51,51,50,54,51,51,53,50,52,51,51,53,52,50,51,53,49,51,52,52,49,54,50,52,51,50,52,50,50,53,52,50,52,50,53,53,51,52,52,49,52,50,50,55,49,52,51,50,54,50,50,51,52,51,52,51,52,49,51,54,50,51,53,50,51,52,50,52,49,54,51,49,52,51,50,53,54,50,52,49,53,51,50,51,52,50,51,54,50,52,50,51,53,48,53,53,51,50,53,50,51,53,51,52,49,51,54,51,50,51,49,54,51,51,55,50,49,55,50,48,56,50,50,50,54,52,49,48,52,51,49,52,50,51,49,53,52,49,50,54,50,49,50,50,52,50,50,54,50,47,54,49,49,52,50,52,52,49,55,50,49,53,51,48,52,52,52,53,50,57,52,48,56,58,49,53,53,52,50,55,55,54,51,52,54,54,54,53,52,53,54,52,52,54,55,52,54,56,55,50,60,57,53,68,74,71,60,73,99,123

Secondary structure (DSSP, 8-state):
---HHHHHTPPPPP-TT---HHHHHHHHHHHHHHHHHHHHHHHHHHHHHHHHHHHHHHHHHHHHHHHHHHHHHHHHHHHHHHHHHHHHHHHHHHHHHHHHHHHHHHHHHHHHHHHHHHHHHHHHHHHHHHHHHHHHHHHHHHHHHHHHHHHHHHHHHHHHHHHHHHHHHHHHHHHHHHHHHHHHHHHHHHHHHHHHHHHHHHHHHHHHHHHHHHHHHHHHHHHHHHHHHHHHHHHHHHHHHHHHHHHHHHHHHHHHHHHHHHHHHHHHHHTTSS---

Foldseek 3Di:
DDDLVNLVPDDDDDDDPDDDPVVVVVVSVVVSVV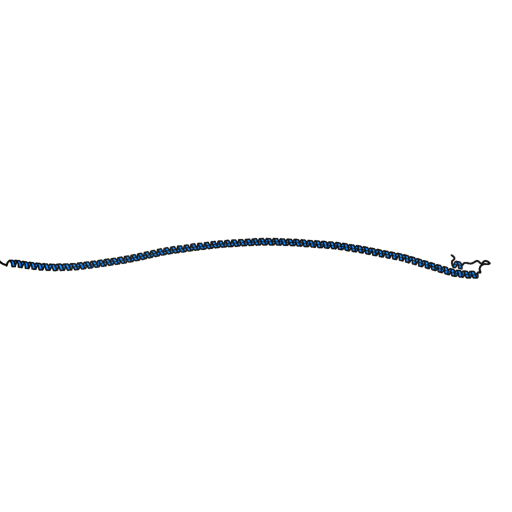RNVVVVVVVVVVVVCVVVVVVVVVVVVVVVVVVVVVVVVVVVVVVVVVVVVVVVVVVVVVVVVVVVVVVVVVVVVVVVVVVVVVVVVVVVVVVVVVVVVVVVVVVVVVVVVVVVVVVVVVVVVVVVVVVVVVVVVVVVVVVVVVVVVVVVVVVVVVVVVVVVVVVVVVVVVVVVVVVVVVVVVVVVVVVVVVVVVVVVVVVVVVVVVVVVVVVVVVVVVVVVVVVVVVVVVVVVVVVVPDDDD

pLDDT: mean 86.96, std 13.23, range [40.34, 98.31]